Protein AF-A0A1C5G1V6-F1 (afdb_monomer_lite)

pLDDT: mean 78.59, std 17.92, range [28.72, 98.56]

Sequence (371 aa):
RALVRGGEVLVPRLARAGSGQRVSRPDPDGTVLVFGADQEQAAELAGHLVAAYGIRHVRLLARTAVPDLVARLTELGASVTQTVRAPGDRASLAEAFQTAGPPVTAVLQVAGPETLPTTLTGEVELGPLQDAPALDELTRETPPALFVLSAPIDNGPAHAVFQAVANRRHAAGLPALALGWGPREELTSRERLALFDAATTVDDASVLAIRHELAASAVDTGAAGRLARLPAAERGRALLDLVLSEVGVITGGRPVHGRQSFRDIGMTSTSAVELRGRLAAATGLALPATLAFDYPNPDALAAYLGGRLFGDTSAAGPDMEPADPAAPSGEPIAIVGMACRLPGGVTSPEELWELLSSGGDGISGFPTDRG

Foldseek 3Di:
DWDADPNDTHDDDDDPFDQAQLPLAFDQAAEEEQAQCVDPVSLLVLLCCCQVVVRAHYEYEHQDDDVVSCVSSVVSRHDYHYDHDFALPLVVVLVCCVPSPGHHQEYHQEDEDDPDPPDPQDFDQLRSLLVLVSVLVNQPVPAHSYYEQEYEVNNVVSLVSQLVSLVVCVVVVGHAEYEYEYDPVVDDSVLVSVVVVSRRRGPDSYDYPYPDPPCPVPPDDFLLNVLVPDDPVCSLVSLLVQLQVLLCVLLVNPRFDQPDFCVVSVDDLVSLQVSQVSCCRRNVDDDDSCQCVVQGGSSSSSVVSCCVSPVPPDDDDDD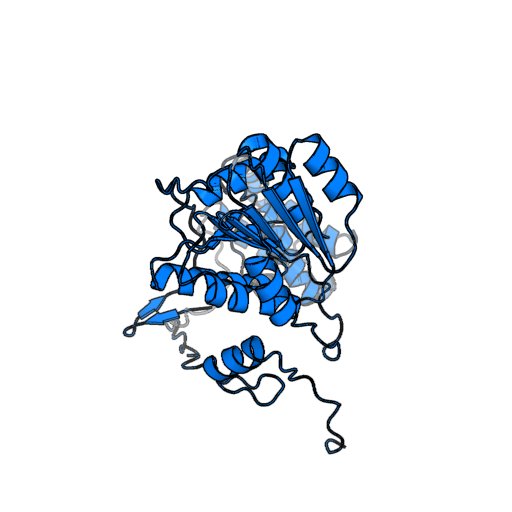DPDPDPPDPPPVPPDPVDDQDCDAQRDGDPVSVVVCSNVVHGRRDDDDPPPD

Structure (mmCIF, N/CA/C/O backbone):
data_AF-A0A1C5G1V6-F1
#
_entry.id   AF-A0A1C5G1V6-F1
#
loop_
_atom_site.group_PDB
_atom_site.id
_atom_site.type_symbol
_atom_site.label_atom_id
_atom_site.label_alt_id
_atom_site.label_comp_id
_atom_site.label_asym_id
_atom_site.label_entity_id
_atom_site.label_seq_id
_atom_site.pdbx_PDB_ins_code
_atom_site.Cartn_x
_atom_site.Cartn_y
_atom_site.Cartn_z
_atom_site.occupancy
_atom_site.B_iso_or_equiv
_atom_site.auth_seq_id
_atom_site.auth_comp_id
_atom_site.auth_asym_id
_atom_site.auth_atom_id
_atom_site.pdbx_PDB_model_num
ATOM 1 N N . ARG A 1 1 ? 11.890 -14.544 -14.370 1.00 52.88 1 ARG A N 1
ATOM 2 C CA . ARG A 1 1 ? 10.872 -15.172 -13.491 1.00 52.88 1 ARG A CA 1
ATOM 3 C C . ARG A 1 1 ? 9.856 -15.860 -14.396 1.00 52.88 1 ARG A C 1
ATOM 5 O O . ARG A 1 1 ? 9.473 -15.228 -15.367 1.00 52.88 1 ARG A O 1
ATOM 12 N N . ALA A 1 2 ? 9.496 -17.116 -14.143 1.00 53.09 2 ALA A N 1
ATOM 13 C CA . ALA A 1 2 ? 8.466 -17.865 -14.870 1.00 53.09 2 ALA A CA 1
ATOM 14 C C . ALA A 1 2 ? 7.716 -18.755 -13.862 1.00 53.09 2 ALA A C 1
ATOM 16 O O . ALA A 1 2 ? 8.302 -19.137 -12.851 1.00 53.09 2 ALA A O 1
ATOM 17 N N . LEU A 1 3 ? 6.439 -19.034 -14.109 1.00 63.94 3 LEU A N 1
ATOM 18 C CA . LEU A 1 3 ? 5.584 -19.914 -13.314 1.00 63.94 3 LEU A CA 1
ATOM 19 C C . LEU A 1 3 ? 5.351 -21.201 -14.107 1.00 63.94 3 LEU A C 1
ATOM 21 O O . LEU A 1 3 ? 4.963 -21.124 -15.267 1.00 63.94 3 LEU A O 1
ATOM 25 N N . VAL A 1 4 ? 5.553 -22.368 -13.491 1.00 68.88 4 VAL A N 1
ATOM 26 C CA . VAL A 1 4 ? 5.213 -23.658 -14.109 1.00 68.88 4 VAL A CA 1
ATOM 27 C C . VAL A 1 4 ? 3.933 -24.190 -13.481 1.00 68.88 4 VAL A C 1
ATOM 29 O O . VAL A 1 4 ? 3.877 -24.388 -12.268 1.00 68.88 4 VAL A O 1
ATOM 32 N N . ARG A 1 5 ? 2.898 -24.423 -14.292 1.00 70.00 5 ARG A N 1
ATOM 33 C CA . ARG A 1 5 ? 1.611 -24.965 -13.830 1.00 70.00 5 ARG A CA 1
ATOM 34 C C . ARG A 1 5 ? 1.082 -25.968 -14.847 1.00 70.00 5 ARG A C 1
ATOM 36 O O . ARG A 1 5 ? 0.948 -25.639 -16.015 1.00 70.00 5 ARG A O 1
ATOM 43 N N . GLY A 1 6 ? 0.798 -27.197 -14.409 1.00 73.06 6 GLY A N 1
ATOM 44 C CA . GLY A 1 6 ? 0.243 -28.238 -15.288 1.00 73.06 6 GLY A CA 1
ATOM 45 C C . GLY A 1 6 ? 1.140 -28.629 -16.473 1.00 73.06 6 GLY A C 1
ATOM 46 O O . GLY A 1 6 ? 0.625 -29.080 -17.485 1.00 73.06 6 GLY A O 1
ATOM 47 N N . GLY A 1 7 ? 2.460 -28.435 -16.367 1.00 77.56 7 GLY A N 1
ATOM 48 C CA . GLY A 1 7 ? 3.410 -28.669 -17.464 1.00 77.56 7 GLY A CA 1
ATOM 49 C C . GLY A 1 7 ? 3.598 -27.481 -18.416 1.00 77.56 7 GLY A C 1
ATOM 50 O O . GLY A 1 7 ? 4.467 -27.540 -19.280 1.00 77.56 7 GLY A O 1
ATOM 51 N N . GLU A 1 8 ? 2.851 -26.387 -18.239 1.00 62.31 8 GLU A N 1
ATOM 52 C CA . GLU A 1 8 ? 3.015 -25.157 -19.017 1.00 62.31 8 GLU A CA 1
ATOM 53 C C . GLU A 1 8 ? 3.941 -24.161 -18.313 1.00 62.31 8 GLU A C 1
ATOM 55 O O . GLU A 1 8 ? 3.884 -23.996 -17.092 1.00 62.31 8 GLU A O 1
ATOM 60 N N . VAL A 1 9 ? 4.775 -23.469 -19.096 1.00 71.94 9 VAL A N 1
ATOM 61 C CA . VAL A 1 9 ? 5.649 -22.385 -18.627 1.00 71.94 9 VAL A CA 1
ATOM 62 C C . VAL A 1 9 ? 4.994 -21.042 -18.936 1.00 71.94 9 VAL A C 1
ATOM 64 O O . VAL A 1 9 ? 4.834 -20.662 -20.093 1.00 71.94 9 VAL A O 1
ATOM 67 N N . LEU A 1 10 ? 4.663 -20.290 -17.892 1.00 61.47 10 LEU A N 1
ATOM 68 C CA . LEU A 1 10 ? 4.052 -18.968 -17.969 1.00 61.47 10 LEU A CA 1
ATOM 69 C C . LEU A 1 10 ? 5.087 -17.897 -17.614 1.00 61.47 10 LEU A C 1
ATOM 71 O O . LEU A 1 10 ? 5.753 -17.973 -16.582 1.00 61.47 10 LEU A O 1
ATOM 75 N N . VAL A 1 11 ? 5.225 -16.868 -18.448 1.00 71.69 11 VAL A N 1
ATOM 76 C CA . VAL A 1 11 ? 6.145 -15.745 -18.204 1.00 71.69 11 VAL A CA 1
ATOM 77 C C . VAL A 1 11 ? 5.328 -14.513 -17.805 1.00 71.69 11 VAL A C 1
ATOM 79 O O . VAL A 1 11 ? 4.410 -14.150 -18.541 1.00 71.69 11 VAL A O 1
ATOM 82 N N . PRO A 1 12 ? 5.643 -13.836 -16.683 1.00 69.31 12 PRO A N 1
ATOM 83 C CA . PRO A 1 12 ? 4.928 -12.642 -16.269 1.00 69.31 12 PRO A CA 1
ATOM 84 C C . PRO A 1 12 ? 5.117 -11.526 -17.302 1.00 69.31 12 PRO A C 1
ATOM 86 O O . PRO A 1 12 ? 6.221 -11.270 -17.801 1.00 69.31 12 PRO A O 1
ATOM 89 N N . ARG A 1 13 ? 4.011 -10.859 -17.620 1.00 71.88 13 ARG A N 1
ATOM 90 C CA . ARG A 1 13 ? 3.946 -9.699 -18.505 1.00 71.88 13 ARG A CA 1
ATOM 91 C C . ARG A 1 13 ? 3.146 -8.613 -17.814 1.00 71.88 13 ARG A C 1
ATOM 93 O O . ARG A 1 13 ? 2.172 -8.908 -17.129 1.00 71.88 13 ARG A O 1
ATOM 100 N N . LEU A 1 14 ? 3.560 -7.367 -18.016 1.00 77.50 14 LEU A N 1
ATOM 101 C CA . LEU A 1 14 ? 2.719 -6.234 -17.671 1.00 77.50 14 LEU A CA 1
ATOM 102 C C . LEU A 1 14 ? 1.630 -6.121 -18.730 1.00 77.50 14 LEU A C 1
ATOM 104 O O . LEU A 1 14 ? 1.914 -6.117 -19.928 1.00 77.50 14 LEU A O 1
ATOM 108 N N . ALA A 1 15 ? 0.393 -6.041 -18.269 1.00 80.75 15 ALA A N 1
ATOM 109 C CA . ALA A 1 15 ? -0.757 -5.725 -19.088 1.00 80.75 15 ALA A CA 1
ATOM 110 C C . ALA A 1 15 ? -1.396 -4.456 -18.534 1.00 80.75 15 ALA A C 1
ATOM 112 O O . ALA A 1 15 ? -1.296 -4.160 -17.341 1.00 80.75 15 ALA A O 1
ATOM 113 N N . ARG A 1 16 ? -2.048 -3.690 -19.406 1.00 81.94 16 ARG A N 1
ATOM 114 C CA . ARG A 1 16 ? -2.850 -2.560 -18.952 1.00 81.94 16 ARG A CA 1
ATOM 115 C C . ARG A 1 16 ? -4.015 -3.110 -18.131 1.00 81.94 16 ARG A C 1
ATOM 117 O O . ARG A 1 16 ? -4.777 -3.921 -18.651 1.00 81.94 16 ARG A O 1
ATOM 124 N N . ALA A 1 17 ? -4.140 -2.655 -16.888 1.00 80.88 17 ALA A N 1
ATOM 125 C CA . ALA A 1 17 ? -5.268 -3.007 -16.038 1.00 80.88 17 ALA A CA 1
ATOM 126 C C . ALA A 1 17 ? -6.581 -2.579 -16.713 1.00 80.88 17 ALA A C 1
ATOM 128 O O . ALA A 1 17 ? -6.709 -1.444 -17.190 1.00 80.88 17 ALA A O 1
ATOM 129 N N . GLY A 1 18 ? -7.533 -3.507 -16.799 1.00 66.50 18 GLY A N 1
ATOM 130 C CA . GLY A 1 18 ? -8.890 -3.210 -17.243 1.00 66.50 18 GLY A CA 1
ATOM 131 C C . GLY A 1 18 ? -9.661 -2.495 -16.135 1.00 66.50 18 GLY A C 1
ATOM 132 O O . GLY A 1 18 ? -9.404 -2.711 -14.955 1.00 66.50 18 GLY A O 1
ATOM 133 N N . SER A 1 19 ? -10.619 -1.640 -16.492 1.00 59.59 19 SER A N 1
ATOM 134 C CA . SER A 1 19 ? -11.532 -1.061 -15.504 1.00 59.59 19 SER A CA 1
ATOM 135 C C . SER A 1 19 ? -12.465 -2.154 -14.973 1.00 59.59 19 SER A C 1
ATOM 137 O O . SER A 1 19 ? -13.384 -2.575 -15.680 1.00 59.59 19 SER A O 1
ATOM 139 N N . GLY A 1 20 ? -12.216 -2.626 -13.751 1.00 55.44 20 GLY A N 1
ATOM 140 C CA . GLY A 1 20 ? -13.136 -3.484 -13.009 1.00 55.44 20 GLY A CA 1
ATOM 141 C C . GLY A 1 20 ? -14.254 -2.653 -12.379 1.00 55.44 20 GLY A C 1
ATOM 142 O O . GLY A 1 20 ? -14.070 -1.491 -12.033 1.00 55.44 20 GLY A O 1
ATOM 143 N N . GLN A 1 21 ? -15.450 -3.219 -12.242 1.00 53.75 21 GLN A N 1
ATOM 144 C CA . GLN A 1 21 ? -16.564 -2.584 -11.525 1.00 53.75 21 GLN A CA 1
ATOM 145 C C . GLN A 1 21 ? -16.528 -2.916 -10.024 1.00 53.75 21 GLN A C 1
ATOM 147 O O . GLN A 1 21 ? -17.572 -3.180 -9.428 1.00 53.75 21 GLN A O 1
ATOM 152 N N . ARG A 1 22 ? -15.355 -2.931 -9.377 1.00 56.03 22 ARG A N 1
ATOM 153 C CA . ARG A 1 22 ? -15.302 -3.135 -7.924 1.00 56.03 22 ARG A CA 1
ATOM 154 C C . ARG A 1 22 ? -15.324 -1.780 -7.227 1.00 56.03 22 ARG A C 1
ATOM 156 O O . ARG A 1 22 ? -14.299 -1.169 -6.987 1.00 56.03 22 ARG A O 1
ATOM 163 N N . VAL A 1 23 ? -16.518 -1.283 -6.911 1.00 56.72 23 VAL A N 1
ATOM 164 C CA . VAL A 1 23 ? -16.686 -0.037 -6.140 1.00 56.72 23 VAL A CA 1
ATOM 165 C C . VAL A 1 23 ? -17.006 -0.395 -4.691 1.00 56.72 23 VAL A C 1
ATOM 167 O O . VAL A 1 23 ? -18.091 -0.112 -4.192 1.00 56.72 23 VAL A O 1
ATOM 170 N N . SER A 1 24 ? -16.084 -1.081 -4.014 1.00 69.25 24 SER A N 1
ATOM 171 C CA . SER A 1 24 ? -16.202 -1.270 -2.566 1.00 69.25 24 SER A CA 1
ATOM 172 C C . SER A 1 24 ? -15.584 -0.053 -1.890 1.00 69.25 24 SER A C 1
ATOM 174 O O . SER A 1 24 ? -14.363 0.075 -1.812 1.00 69.25 24 SER A O 1
ATOM 176 N N . ARG A 1 25 ? -16.428 0.899 -1.484 1.00 85.62 25 ARG A N 1
ATOM 177 C CA . ARG A 1 25 ? -15.987 2.094 -0.759 1.00 85.62 25 ARG A CA 1
ATOM 178 C C . ARG A 1 25 ? -16.036 1.841 0.747 1.00 85.62 25 ARG A C 1
ATOM 180 O O . ARG A 1 25 ? -16.991 1.219 1.210 1.00 85.62 25 ARG A O 1
ATOM 187 N N . PRO A 1 26 ? -15.045 2.328 1.509 1.00 92.56 26 PRO A N 1
ATOM 188 C CA . PRO A 1 26 ? -15.135 2.316 2.960 1.00 92.56 26 PRO A CA 1
ATOM 189 C C . PRO A 1 26 ? -16.311 3.172 3.428 1.00 92.56 26 PRO A C 1
ATOM 191 O O . PRO A 1 26 ? -16.584 4.226 2.851 1.00 92.56 26 PRO A O 1
ATOM 194 N N . ASP A 1 27 ? -16.996 2.705 4.469 1.00 94.31 27 ASP A N 1
ATOM 195 C CA . ASP A 1 27 ? -18.008 3.495 5.165 1.00 94.31 27 ASP A CA 1
ATOM 196 C C . ASP A 1 27 ? -17.323 4.704 5.841 1.00 94.31 27 ASP A C 1
ATOM 198 O O . ASP A 1 27 ? -16.385 4.490 6.625 1.00 94.31 27 ASP A O 1
ATOM 202 N N . PRO A 1 28 ? -17.741 5.948 5.522 1.00 94.75 28 PRO A N 1
ATOM 203 C CA . PRO A 1 28 ? -17.170 7.177 6.073 1.00 94.75 28 PRO A CA 1
ATOM 204 C C . PRO A 1 28 ? -17.219 7.289 7.599 1.00 94.75 28 PRO A C 1
ATOM 206 O O . PRO A 1 28 ? -16.344 7.941 8.178 1.00 94.75 28 PRO A O 1
ATOM 209 N N . ASP A 1 29 ? -18.206 6.655 8.237 1.00 94.81 29 ASP A N 1
ATOM 210 C CA . ASP A 1 29 ? -18.383 6.671 9.693 1.00 94.81 29 ASP A CA 1
ATOM 211 C C . ASP A 1 29 ? -17.577 5.561 10.398 1.00 94.81 29 ASP A C 1
ATOM 213 O O . ASP A 1 29 ? -17.495 5.519 11.627 1.00 94.81 29 ASP A O 1
ATOM 217 N N . GLY A 1 30 ? -16.939 4.672 9.630 1.00 95.25 30 GLY A N 1
ATOM 218 C CA . GLY A 1 30 ? -15.987 3.693 10.143 1.00 95.25 30 GLY A CA 1
ATOM 219 C C . GLY A 1 30 ? -14.573 4.245 10.319 1.00 95.25 30 GLY A C 1
ATOM 220 O O . GLY A 1 30 ? -14.263 5.393 9.991 1.00 95.25 30 GLY A O 1
ATOM 221 N N . THR A 1 31 ? -13.689 3.388 10.827 1.00 97.50 31 THR A N 1
ATOM 222 C CA . THR A 1 31 ? -12.288 3.725 11.087 1.00 97.50 31 THR A CA 1
ATOM 223 C C . THR A 1 31 ? -11.380 3.275 9.947 1.00 97.50 31 THR A C 1
ATOM 225 O O . THR A 1 31 ? -11.438 2.132 9.487 1.00 97.50 31 THR A O 1
ATOM 228 N N . VAL A 1 32 ? -10.472 4.162 9.538 1.00 97.50 32 VAL A N 1
ATOM 229 C CA . VAL A 1 32 ? -9.354 3.838 8.648 1.00 97.50 32 VAL A CA 1
ATOM 230 C C . VAL A 1 32 ? -8.069 3.701 9.453 1.00 97.50 32 VAL A C 1
ATOM 232 O O . VAL A 1 32 ? -7.657 4.635 10.144 1.00 97.50 32 VAL A O 1
ATOM 235 N N . LEU A 1 33 ? -7.413 2.546 9.335 1.00 96.94 33 LEU A N 1
ATOM 236 C CA . LEU A 1 33 ? -6.085 2.315 9.902 1.00 96.94 33 LEU A CA 1
ATOM 237 C C . LEU A 1 33 ? -5.011 2.621 8.851 1.00 96.94 33 LEU A C 1
ATOM 239 O O . LEU A 1 33 ? -5.029 2.039 7.766 1.00 96.94 33 LEU A O 1
ATOM 243 N N . VAL A 1 34 ? -4.069 3.508 9.177 1.00 96.94 34 VAL A N 1
ATOM 244 C CA . VAL A 1 34 ? -2.971 3.912 8.285 1.00 96.94 34 VAL A CA 1
ATOM 245 C C . VAL A 1 34 ? -1.630 3.543 8.911 1.00 96.94 34 VAL A C 1
ATOM 247 O O . VAL A 1 34 ? -1.241 4.120 9.923 1.00 96.94 34 VAL A O 1
ATOM 250 N N . PHE A 1 35 ? -0.909 2.612 8.293 1.00 94.00 35 PHE A N 1
ATOM 251 C CA . PHE A 1 35 ? 0.416 2.152 8.707 1.00 94.00 35 PHE A CA 1
ATOM 252 C C . PHE A 1 35 ? 1.509 2.798 7.864 1.00 94.00 35 PHE A C 1
ATOM 254 O O . PHE A 1 35 ? 1.348 2.977 6.655 1.00 94.00 35 PHE A O 1
ATOM 261 N N . GLY A 1 36 ? 2.629 3.120 8.511 1.00 91.38 36 GLY A N 1
ATOM 262 C CA . GLY A 1 36 ? 3.689 3.909 7.893 1.00 91.38 36 GLY A CA 1
ATOM 263 C C . GLY A 1 36 ? 3.281 5.373 7.756 1.00 91.38 36 GLY A C 1
ATOM 264 O O . GLY A 1 36 ? 3.610 6.011 6.763 1.00 91.38 36 GLY A O 1
ATOM 265 N N . ALA A 1 37 ? 2.522 5.917 8.717 1.00 93.88 37 ALA A N 1
ATOM 266 C CA . ALA A 1 37 ? 2.037 7.299 8.653 1.00 93.88 37 ALA A CA 1
ATOM 267 C C . ALA A 1 37 ? 3.164 8.357 8.708 1.00 93.88 37 ALA A C 1
ATOM 269 O O . ALA A 1 37 ? 2.921 9.518 8.392 1.00 93.88 37 ALA A O 1
ATOM 270 N N . ASP A 1 38 ? 4.392 7.955 9.056 1.00 91.12 38 ASP A N 1
ATOM 271 C CA . ASP A 1 38 ? 5.634 8.730 8.916 1.00 91.12 38 ASP A CA 1
ATOM 272 C C . ASP A 1 38 ? 6.112 8.867 7.458 1.00 91.12 38 ASP A C 1
ATOM 274 O O . ASP A 1 38 ? 7.020 9.646 7.179 1.00 91.12 38 ASP A O 1
ATOM 278 N N . GLN A 1 39 ? 5.504 8.142 6.514 1.00 89.75 39 GLN A N 1
ATOM 279 C CA . GLN A 1 39 ? 5.822 8.217 5.091 1.00 89.75 39 GLN A CA 1
ATOM 280 C C . GLN A 1 39 ? 5.006 9.306 4.386 1.00 89.75 39 GLN A C 1
ATOM 282 O O . GLN A 1 39 ? 3.786 9.401 4.535 1.00 89.75 39 GLN A O 1
ATOM 287 N N . GLU A 1 40 ? 5.655 10.073 3.509 1.00 89.12 40 GLU A N 1
ATOM 288 C CA . GLU A 1 40 ? 5.010 11.163 2.761 1.00 89.12 40 GLU A CA 1
ATOM 289 C C . GLU A 1 40 ? 3.840 10.664 1.891 1.00 89.12 40 GLU A C 1
ATOM 291 O O . GLU A 1 40 ? 2.811 11.325 1.764 1.00 89.12 40 GLU A O 1
ATOM 296 N N . GLN A 1 41 ? 3.967 9.466 1.308 1.00 89.50 41 GLN A N 1
ATOM 297 C CA . GLN A 1 41 ? 2.878 8.845 0.549 1.00 89.50 41 GLN A CA 1
ATOM 298 C C . GLN A 1 41 ? 1.688 8.461 1.443 1.00 89.50 41 GLN A C 1
ATOM 300 O O . GLN A 1 41 ? 0.545 8.648 1.033 1.00 89.50 41 GLN A O 1
ATOM 305 N N . ALA A 1 42 ? 1.926 7.974 2.664 1.00 93.88 42 ALA A N 1
ATOM 306 C CA . ALA A 1 42 ? 0.846 7.670 3.601 1.00 93.88 42 ALA A CA 1
ATOM 307 C C . ALA A 1 42 ? 0.089 8.937 4.009 1.00 93.88 42 ALA A C 1
ATOM 309 O O . ALA A 1 42 ? -1.138 8.946 4.000 1.00 93.88 42 ALA A O 1
ATOM 310 N N . ALA A 1 43 ? 0.812 10.025 4.290 1.00 94.25 43 ALA A N 1
ATOM 311 C CA . ALA A 1 43 ? 0.235 11.327 4.620 1.00 94.25 43 ALA A CA 1
ATOM 312 C C . ALA A 1 43 ? -0.647 11.896 3.491 1.00 94.25 43 ALA A C 1
ATOM 314 O O . ALA A 1 43 ? -1.688 12.514 3.736 1.00 94.25 43 ALA A O 1
ATOM 315 N N . GLU A 1 44 ? -0.229 11.703 2.241 1.00 94.50 44 GLU A N 1
ATOM 316 C CA . GLU A 1 44 ? -0.959 12.127 1.046 1.00 94.50 44 GLU A CA 1
ATOM 317 C C . GLU A 1 44 ? -2.242 11.311 0.839 1.00 94.50 44 GLU A C 1
ATOM 319 O O . GLU A 1 44 ? -3.322 11.890 0.703 1.00 94.50 44 GLU A O 1
ATOM 324 N N . LEU A 1 45 ? -2.142 9.981 0.896 1.00 95.69 45 LEU A N 1
ATOM 325 C CA . LEU A 1 45 ? -3.283 9.078 0.741 1.00 95.69 45 LEU A CA 1
ATOM 326 C C . LEU A 1 45 ? -4.284 9.207 1.899 1.00 95.69 45 LEU A C 1
ATOM 328 O O . LEU A 1 45 ? -5.485 9.270 1.655 1.00 95.69 45 LEU A O 1
ATOM 332 N N . ALA A 1 46 ? -3.819 9.322 3.147 1.00 97.44 46 ALA A N 1
ATOM 333 C CA . ALA A 1 46 ? -4.689 9.546 4.303 1.00 97.44 46 ALA A CA 1
ATOM 334 C C . ALA A 1 46 ? -5.466 10.866 4.182 1.00 97.44 46 ALA A C 1
ATOM 336 O O . ALA A 1 46 ? -6.670 10.902 4.429 1.00 97.44 46 ALA A O 1
ATOM 337 N N . GLY A 1 47 ? -4.800 11.940 3.737 1.00 97.44 47 GLY A N 1
ATOM 338 C CA . GLY A 1 47 ? -5.457 13.221 3.467 1.00 97.44 47 GLY A CA 1
ATOM 339 C C . GLY A 1 47 ? -6.533 13.115 2.390 1.00 97.44 47 GLY A C 1
ATOM 340 O O . GLY A 1 47 ? -7.610 13.686 2.543 1.00 97.44 47 GLY A O 1
ATOM 341 N N . HIS A 1 48 ? -6.272 12.346 1.331 1.00 96.50 48 HIS A N 1
ATOM 342 C CA . HIS A 1 48 ? -7.248 12.089 0.271 1.00 96.50 48 HIS A CA 1
ATOM 343 C C . HIS A 1 48 ? -8.444 11.266 0.755 1.00 96.50 48 HIS A C 1
ATOM 345 O O . HIS A 1 48 ? -9.579 11.594 0.426 1.00 96.50 48 HIS A O 1
ATOM 351 N N . LEU A 1 49 ? -8.229 10.251 1.597 1.00 96.00 49 LEU A N 1
ATOM 352 C CA . LEU A 1 49 ? -9.323 9.483 2.199 1.00 96.00 49 LEU A CA 1
ATOM 353 C C . LEU A 1 49 ? -10.234 10.380 3.057 1.00 96.00 49 LEU A C 1
ATOM 355 O O . LEU A 1 49 ? -11.455 10.317 2.936 1.00 96.00 49 LEU A O 1
ATOM 359 N N . VAL A 1 50 ? -9.679 11.288 3.859 1.00 97.81 50 VAL A N 1
ATOM 360 C CA . VAL A 1 50 ? -10.509 12.239 4.621 1.00 97.81 50 VAL A CA 1
ATOM 361 C C . VAL A 1 50 ? -11.234 13.215 3.687 1.00 97.81 50 VAL A C 1
ATOM 363 O O . VAL A 1 50 ? -12.450 13.365 3.776 1.00 97.81 50 VAL A O 1
ATOM 366 N N . ALA A 1 51 ? -10.515 13.850 2.759 1.00 96.06 51 ALA A N 1
ATOM 367 C CA . ALA A 1 51 ? -11.061 14.934 1.943 1.00 96.06 51 ALA A CA 1
ATOM 368 C C . ALA A 1 51 ? -12.025 14.467 0.835 1.00 96.06 51 ALA A C 1
ATOM 370 O O . ALA A 1 51 ? -13.026 15.132 0.579 1.00 96.06 51 ALA A O 1
ATOM 371 N N . ALA A 1 52 ? -11.725 13.355 0.159 1.00 93.56 52 ALA A N 1
ATOM 372 C CA . ALA A 1 52 ? -12.481 12.871 -0.998 1.00 93.56 52 ALA A CA 1
ATOM 373 C C . ALA A 1 52 ? -13.434 11.713 -0.664 1.00 93.56 52 ALA A C 1
ATOM 375 O O . ALA A 1 52 ? -14.487 11.601 -1.293 1.00 93.56 52 ALA A O 1
ATOM 376 N N . TYR A 1 53 ? -13.095 10.870 0.319 1.00 93.56 53 TYR A N 1
ATOM 377 C CA . TYR A 1 53 ? -13.943 9.746 0.745 1.00 93.56 53 TYR A CA 1
ATOM 378 C C . TYR A 1 53 ? -14.792 10.094 1.977 1.00 93.56 53 TYR A C 1
ATOM 380 O O . TYR A 1 53 ? -15.707 9.346 2.307 1.00 93.56 53 TYR A O 1
ATOM 388 N N . GLY A 1 54 ? -14.538 11.237 2.626 1.00 95.56 54 GLY A N 1
ATOM 389 C CA . GLY A 1 54 ? -15.325 11.723 3.761 1.00 95.56 54 GLY A CA 1
ATOM 390 C C . GLY A 1 54 ? -15.047 10.995 5.076 1.00 95.56 54 GLY A C 1
ATOM 391 O O . GLY A 1 54 ? -15.843 11.121 6.003 1.00 95.56 54 GLY A O 1
ATOM 392 N N . ILE A 1 55 ? -13.943 10.245 5.163 1.00 97.12 55 ILE A N 1
ATOM 393 C CA . ILE A 1 55 ? -13.583 9.459 6.347 1.00 97.12 55 ILE A CA 1
ATOM 394 C C . ILE A 1 55 ? -13.528 10.343 7.596 1.00 97.12 55 ILE A C 1
ATOM 396 O O . ILE A 1 55 ? -12.825 11.356 7.628 1.00 97.12 55 ILE A O 1
ATOM 400 N N . ARG A 1 56 ? -14.242 9.928 8.647 1.00 96.44 56 ARG A N 1
ATOM 401 C CA . ARG A 1 56 ? -14.358 10.674 9.908 1.00 96.44 56 ARG A CA 1
ATOM 402 C C . ARG A 1 56 ? -13.435 10.169 11.006 1.00 96.44 56 ARG A C 1
ATOM 404 O O . ARG A 1 56 ? -13.083 10.962 11.874 1.00 96.44 56 ARG A O 1
ATOM 411 N N . HIS A 1 57 ? -13.021 8.905 10.969 1.00 97.94 57 HIS A N 1
ATOM 412 C CA . HIS A 1 57 ? -12.171 8.305 11.997 1.00 97.94 57 HIS A CA 1
ATOM 413 C C . HIS A 1 57 ? -10.891 7.747 11.378 1.00 97.94 57 HIS A C 1
ATOM 415 O O . HIS A 1 57 ? -10.924 6.843 10.543 1.00 97.94 57 HIS A O 1
ATOM 421 N N . VAL A 1 58 ? -9.745 8.288 11.790 1.00 97.81 58 VAL A N 1
ATOM 422 C CA . VAL A 1 58 ? -8.432 7.866 11.291 1.00 97.81 58 VAL A CA 1
ATOM 423 C C . VAL A 1 58 ? -7.546 7.476 12.461 1.00 97.81 58 VAL A C 1
ATOM 425 O O . VAL A 1 58 ? -7.386 8.232 13.421 1.00 97.81 58 VAL A O 1
ATOM 428 N N . ARG A 1 59 ? -6.913 6.309 12.363 1.00 97.31 59 ARG A N 1
ATOM 429 C CA . ARG A 1 59 ? -5.859 5.899 13.285 1.00 97.31 59 ARG A CA 1
ATOM 430 C C . ARG A 1 59 ? -4.542 5.748 12.550 1.00 97.31 59 ARG A C 1
ATOM 432 O O . ARG A 1 59 ? -4.412 4.927 11.646 1.00 97.31 59 ARG A O 1
ATOM 439 N N . LEU A 1 60 ? -3.570 6.549 12.957 1.00 97.06 60 LEU A N 1
ATOM 440 C CA . LEU A 1 60 ? -2.235 6.593 12.382 1.00 97.06 60 LEU A CA 1
ATOM 441 C C . LEU A 1 60 ? -1.290 5.723 13.208 1.00 97.06 60 LEU A C 1
ATOM 443 O O . LEU A 1 60 ? -1.153 5.920 14.416 1.00 97.06 60 LEU A O 1
ATOM 447 N N . LEU A 1 61 ? -0.605 4.796 12.549 1.00 94.50 61 LEU A N 1
ATOM 448 C CA . LEU A 1 61 ? 0.452 3.979 13.124 1.00 94.50 61 LEU A CA 1
ATOM 449 C C . LEU A 1 61 ? 1.764 4.304 12.414 1.00 94.50 61 LEU A C 1
ATOM 451 O O . LEU A 1 61 ? 1.883 4.182 11.192 1.00 94.50 61 LEU A O 1
ATOM 455 N N . ALA A 1 62 ? 2.750 4.739 13.188 1.00 92.44 62 ALA A N 1
ATOM 456 C CA . ALA A 1 62 ? 4.043 5.179 12.680 1.00 92.44 62 ALA A CA 1
ATOM 457 C C . ALA A 1 62 ? 5.161 4.854 13.669 1.00 92.44 62 ALA A C 1
ATOM 459 O O . ALA A 1 62 ? 4.916 4.663 14.860 1.00 92.44 62 ALA A O 1
ATOM 460 N N . ARG A 1 63 ? 6.399 4.846 13.170 1.00 89.62 63 ARG A N 1
ATOM 461 C CA . ARG A 1 63 ? 7.605 4.670 13.999 1.00 89.62 63 ARG A CA 1
ATOM 462 C C . ARG A 1 63 ? 7.918 5.894 14.847 1.00 89.62 63 ARG A C 1
ATOM 464 O O . ARG A 1 63 ? 8.499 5.784 15.920 1.00 89.62 63 ARG A O 1
ATOM 471 N N . THR A 1 64 ? 7.532 7.063 14.355 1.00 91.44 64 THR A N 1
ATOM 472 C CA . THR A 1 64 ? 7.756 8.359 14.990 1.00 91.44 64 THR A CA 1
ATOM 473 C C . THR A 1 64 ? 6.442 9.127 15.100 1.00 91.44 64 THR A C 1
ATOM 475 O O . THR A 1 64 ? 5.466 8.852 14.396 1.00 91.44 64 THR A O 1
ATOM 478 N N . ALA A 1 65 ? 6.394 10.088 16.024 1.00 95.50 65 ALA A N 1
ATOM 479 C CA . ALA A 1 65 ? 5.251 10.984 16.157 1.00 95.50 65 ALA A CA 1
ATOM 480 C C . ALA A 1 65 ? 5.051 11.799 14.862 1.00 95.50 65 ALA A C 1
ATOM 482 O O . ALA A 1 65 ? 6.025 12.265 14.277 1.00 95.50 65 ALA A O 1
ATOM 483 N N . VAL A 1 66 ? 3.798 11.996 14.434 1.00 97.06 66 VAL A N 1
ATOM 484 C CA . VAL A 1 66 ? 3.444 12.754 13.216 1.00 97.06 66 VAL A CA 1
ATOM 485 C C . VAL A 1 66 ? 2.428 13.862 13.532 1.00 97.06 66 VAL A C 1
ATOM 487 O O . VAL A 1 66 ? 1.330 13.882 12.969 1.00 97.06 66 VAL A O 1
ATOM 490 N N . PRO A 1 67 ? 2.757 14.791 14.451 1.00 97.50 67 PRO A N 1
ATOM 491 C CA . PRO A 1 67 ? 1.812 15.799 14.937 1.00 97.50 67 PRO A CA 1
ATOM 492 C C . PRO A 1 67 ? 1.262 16.693 13.818 1.00 97.50 67 PRO A C 1
ATOM 494 O O . PRO A 1 67 ? 0.077 17.015 13.831 1.00 97.50 67 PRO A O 1
ATOM 497 N N . ASP A 1 68 ? 2.076 17.019 12.812 1.00 97.56 68 ASP A N 1
ATOM 498 C CA . ASP A 1 68 ? 1.652 17.849 11.678 1.00 97.56 68 ASP A CA 1
ATOM 499 C C . ASP A 1 68 ? 0.595 17.145 10.818 1.00 97.56 68 ASP A C 1
ATOM 501 O O . ASP A 1 68 ? -0.373 17.765 10.374 1.00 97.56 68 ASP A O 1
ATOM 505 N N . LEU A 1 69 ? 0.733 15.828 10.617 1.00 97.94 69 LEU A N 1
ATOM 506 C CA . LEU A 1 69 ? -0.274 15.039 9.909 1.00 97.94 69 LEU A CA 1
ATOM 507 C C . LEU A 1 69 ? -1.562 14.934 10.732 1.00 97.94 69 LEU A C 1
ATOM 509 O O . LEU A 1 69 ? -2.648 15.077 10.174 1.00 97.94 69 LEU A O 1
ATOM 513 N N . VAL A 1 70 ? -1.452 14.732 12.049 1.00 98.56 70 VAL A N 1
ATOM 514 C CA . VAL A 1 70 ? -2.608 14.720 12.959 1.00 98.56 70 VAL A CA 1
ATOM 515 C C . VAL A 1 70 ? -3.370 16.043 12.872 1.00 98.56 70 VAL A C 1
ATOM 517 O O . VAL A 1 70 ? -4.583 16.027 12.657 1.00 98.56 70 VAL A O 1
ATOM 520 N N . ALA A 1 71 ? -2.671 17.177 12.972 1.00 98.25 71 ALA A N 1
ATOM 521 C CA . ALA A 1 71 ? -3.272 18.504 12.872 1.00 98.25 71 ALA A CA 1
ATOM 522 C C . ALA A 1 71 ? -3.962 18.704 11.516 1.00 98.25 71 ALA A C 1
ATOM 524 O O . ALA A 1 71 ? -5.151 19.012 11.472 1.00 98.25 71 ALA A O 1
ATOM 525 N N . ARG A 1 72 ? -3.263 18.410 10.413 1.00 98.06 72 ARG A N 1
ATOM 526 C CA . ARG A 1 72 ? -3.795 18.545 9.050 1.00 98.06 72 ARG A CA 1
ATOM 527 C C . ARG A 1 72 ? -5.056 17.709 8.815 1.00 98.06 72 ARG A C 1
ATOM 529 O O . ARG A 1 72 ? -6.015 18.195 8.226 1.00 98.06 72 ARG A O 1
ATOM 536 N N . LEU A 1 73 ? -5.076 16.448 9.246 1.00 98.44 73 LEU A N 1
ATOM 537 C CA . LEU A 1 73 ? -6.257 15.586 9.096 1.00 98.44 73 LEU A CA 1
ATOM 538 C C . LEU A 1 73 ? -7.415 16.036 10.004 1.00 98.44 73 LEU A C 1
ATOM 540 O O . LEU A 1 73 ? -8.577 15.928 9.611 1.00 98.44 73 LEU A O 1
ATOM 544 N N . THR A 1 74 ? -7.104 16.589 11.178 1.00 98.25 74 THR A N 1
ATOM 545 C CA . THR A 1 74 ? -8.104 17.171 12.086 1.00 98.25 74 THR A CA 1
ATOM 546 C C . THR A 1 74 ? -8.736 18.431 11.493 1.00 98.25 74 THR A C 1
ATOM 548 O O . THR A 1 74 ? -9.952 18.593 11.554 1.00 98.25 74 THR A O 1
ATOM 551 N N . GLU A 1 75 ? -7.946 19.292 10.847 1.00 98.00 75 GLU A N 1
ATOM 552 C CA . GLU A 1 75 ? -8.436 20.470 10.113 1.00 98.00 75 GLU A CA 1
ATOM 553 C C . GLU A 1 75 ? -9.346 20.092 8.936 1.00 98.00 75 GLU A C 1
ATOM 555 O O . GLU A 1 75 ? -10.326 20.783 8.660 1.00 98.00 75 GLU A O 1
ATOM 560 N N . LEU A 1 76 ? -9.075 18.957 8.282 1.00 97.44 76 LEU A N 1
ATOM 561 C CA . LEU A 1 76 ? -9.956 18.368 7.266 1.00 97.44 76 LEU A CA 1
ATOM 562 C C . LEU A 1 76 ? -11.230 17.735 7.862 1.00 97.44 76 LEU A C 1
ATOM 564 O O . LEU A 1 76 ? -12.116 17.307 7.122 1.00 97.44 76 LEU A O 1
ATOM 568 N N . GLY A 1 77 ? -11.352 17.703 9.191 1.00 96.19 77 GLY A N 1
ATOM 569 C CA . GLY A 1 77 ? -12.548 17.304 9.921 1.00 96.19 77 GLY A CA 1
ATOM 570 C C . GLY A 1 77 ? -12.539 15.874 10.458 1.00 96.19 77 GLY A C 1
ATOM 571 O O . GLY A 1 77 ? -13.563 15.458 10.994 1.00 96.19 77 GLY A O 1
ATOM 572 N N . ALA A 1 78 ? -11.444 15.121 10.344 1.00 97.81 78 ALA A N 1
ATOM 573 C CA . ALA A 1 78 ? -11.361 13.782 10.923 1.00 97.81 78 ALA A CA 1
ATOM 574 C C . ALA A 1 78 ? -11.051 13.823 12.431 1.00 97.81 78 ALA A C 1
ATOM 576 O O . ALA A 1 78 ? -10.311 14.672 12.918 1.00 97.81 78 ALA A O 1
ATOM 577 N N . SER A 1 79 ? -11.574 12.855 13.176 1.00 97.44 79 SER A N 1
ATOM 578 C CA . SER A 1 79 ? -11.071 12.486 14.495 1.00 97.44 79 SER A CA 1
ATOM 579 C C . SER A 1 79 ? -9.856 11.581 14.308 1.00 97.44 79 SER A C 1
ATOM 581 O O . SER A 1 79 ? -9.968 10.496 13.729 1.00 97.44 79 SER A O 1
ATOM 583 N N . VAL A 1 80 ? -8.690 12.044 14.759 1.00 97.69 80 VAL A N 1
ATOM 584 C CA . VAL A 1 80 ? -7.412 11.377 14.500 1.00 97.69 80 VAL A CA 1
ATOM 585 C C . VAL A 1 80 ? -6.793 10.902 15.804 1.00 97.69 80 VAL A C 1
ATOM 587 O O . VAL A 1 80 ? -6.603 11.682 16.735 1.00 97.69 80 VAL A O 1
ATOM 590 N N . THR A 1 81 ? -6.430 9.625 15.855 1.00 95.69 81 THR A N 1
ATOM 591 C CA . THR A 1 81 ? -5.610 9.062 16.933 1.00 95.69 81 THR A CA 1
ATOM 592 C C . THR A 1 81 ? -4.278 8.598 16.367 1.00 95.69 81 THR A C 1
ATOM 594 O O . THR A 1 81 ? -4.215 8.081 15.252 1.00 95.69 81 THR A O 1
ATOM 597 N N . GLN A 1 82 ? -3.199 8.792 17.121 1.00 95.19 82 GLN A N 1
ATOM 598 C CA . GLN A 1 82 ? -1.879 8.301 16.747 1.00 95.19 82 GLN A CA 1
ATOM 599 C C . GLN A 1 82 ? -1.400 7.243 17.741 1.00 95.19 82 GLN A C 1
ATOM 601 O O . GLN A 1 82 ? -1.541 7.397 18.952 1.00 95.19 82 GLN A O 1
ATOM 606 N N . THR A 1 83 ? -0.769 6.196 17.219 1.00 94.75 83 THR A N 1
ATOM 607 C CA . THR A 1 83 ? 0.010 5.225 17.985 1.00 94.75 83 THR A CA 1
ATOM 608 C C . THR A 1 83 ? 1.432 5.186 17.425 1.00 94.75 83 THR A C 1
ATOM 610 O O . THR A 1 83 ? 1.638 4.891 16.248 1.00 94.75 83 THR A O 1
ATOM 613 N N . VAL A 1 84 ? 2.414 5.514 18.265 1.00 94.44 84 VAL A N 1
ATOM 614 C CA . VAL A 1 84 ? 3.836 5.353 17.934 1.00 94.44 84 VAL A CA 1
ATOM 615 C C . VAL A 1 84 ? 4.244 3.934 18.316 1.00 94.44 84 VAL A C 1
ATOM 617 O O . VAL A 1 84 ? 4.076 3.553 19.471 1.00 94.44 84 VAL A O 1
ATOM 620 N N . ARG A 1 85 ? 4.741 3.146 17.358 1.00 91.19 85 ARG A N 1
ATOM 621 C CA . ARG A 1 85 ? 5.136 1.746 17.579 1.00 91.19 85 ARG A CA 1
ATOM 622 C C . ARG A 1 85 ? 6.267 1.305 16.660 1.00 91.19 85 ARG A C 1
ATOM 624 O O . ARG A 1 85 ? 6.427 1.837 15.561 1.00 91.19 85 ARG A O 1
ATOM 631 N N . ALA A 1 86 ? 6.994 0.278 17.087 1.00 85.44 86 ALA A N 1
ATOM 632 C CA . ALA A 1 86 ? 7.905 -0.442 16.208 1.00 85.44 86 ALA A CA 1
ATOM 633 C C . ALA A 1 86 ? 7.110 -1.276 15.179 1.00 85.44 86 ALA A C 1
ATOM 635 O O . ALA A 1 86 ? 6.054 -1.819 15.524 1.00 85.44 86 ALA A O 1
ATOM 636 N N . PRO A 1 87 ? 7.581 -1.397 13.928 1.00 80.44 87 PRO A N 1
ATOM 637 C CA . PRO A 1 87 ? 6.978 -2.292 12.947 1.00 80.44 87 PRO A CA 1
ATOM 638 C C . PRO A 1 87 ? 7.108 -3.764 13.375 1.00 80.44 87 PRO A C 1
ATOM 640 O O . PRO A 1 87 ? 8.058 -4.121 14.066 1.00 80.44 87 PRO A O 1
ATOM 643 N N . GLY A 1 88 ? 6.163 -4.622 12.988 1.00 81.44 88 GLY A N 1
ATOM 644 C CA . GLY A 1 88 ? 6.167 -6.050 13.343 1.00 81.44 88 GLY A CA 1
ATOM 645 C C . GLY A 1 88 ? 5.701 -6.380 14.770 1.00 81.44 88 GLY A C 1
ATOM 646 O O . GLY A 1 88 ? 5.431 -7.539 15.079 1.00 81.44 88 GLY A O 1
ATOM 647 N N . ASP A 1 89 ? 5.498 -5.382 15.638 1.00 86.62 89 ASP A N 1
ATOM 648 C CA . ASP A 1 89 ? 4.871 -5.578 16.950 1.00 86.62 89 ASP A CA 1
ATOM 649 C C . ASP A 1 89 ? 3.384 -5.956 16.809 1.00 86.62 89 ASP A C 1
ATOM 651 O O . ASP A 1 89 ? 2.511 -5.090 16.656 1.00 86.62 89 ASP A O 1
ATOM 655 N N . ARG A 1 90 ? 3.102 -7.261 16.859 1.00 85.06 90 ARG A N 1
ATOM 656 C CA . ARG A 1 90 ? 1.747 -7.821 16.783 1.00 85.06 90 ARG A CA 1
ATOM 657 C C . ARG A 1 90 ? 0.846 -7.431 17.949 1.00 85.06 90 ARG A C 1
ATOM 659 O O . ARG A 1 90 ? -0.363 -7.336 17.747 1.00 85.06 90 ARG A O 1
ATOM 666 N N . ALA A 1 91 ? 1.390 -7.237 19.149 1.00 87.06 91 ALA A N 1
ATOM 667 C CA . ALA A 1 91 ? 0.580 -6.903 20.317 1.00 87.06 91 ALA A CA 1
ATOM 668 C C . ALA A 1 91 ? 0.013 -5.487 20.167 1.00 87.06 91 ALA A C 1
ATOM 670 O O . ALA A 1 91 ? -1.202 -5.302 20.246 1.00 87.06 91 ALA A O 1
ATOM 671 N N . SER A 1 92 ? 0.874 -4.528 19.811 1.00 87.25 92 SER A N 1
ATOM 672 C CA . SER A 1 92 ? 0.453 -3.160 19.487 1.00 87.25 92 SER A CA 1
ATOM 673 C C . SER A 1 92 ? -0.506 -3.113 18.292 1.00 87.25 92 SER A C 1
ATOM 675 O O . SER A 1 92 ? -1.430 -2.298 18.265 1.00 87.25 92 SER A O 1
ATOM 677 N N . LEU A 1 93 ? -0.316 -3.986 17.295 1.00 87.50 93 LEU A N 1
ATOM 678 C CA . LEU A 1 93 ? -1.231 -4.096 16.157 1.00 87.50 93 LEU A CA 1
ATOM 679 C C . LEU A 1 93 ? -2.628 -4.550 16.604 1.00 87.50 93 LEU A C 1
ATOM 681 O O . LEU A 1 93 ? -3.619 -3.902 16.272 1.00 87.50 93 LEU A O 1
ATOM 685 N N . ALA A 1 94 ? -2.714 -5.632 17.379 1.00 89.00 94 ALA A N 1
ATOM 686 C CA . ALA A 1 94 ? -3.983 -6.145 17.889 1.00 89.00 94 ALA A CA 1
ATOM 687 C C . ALA A 1 94 ? -4.695 -5.120 18.789 1.00 89.00 94 ALA A C 1
ATOM 689 O O . ALA A 1 94 ? -5.907 -4.935 18.669 1.00 89.00 94 ALA A O 1
ATOM 690 N N . GLU A 1 95 ? -3.952 -4.406 19.638 1.00 89.56 95 GLU A N 1
ATOM 691 C CA . GLU A 1 95 ? -4.489 -3.319 20.460 1.00 89.56 95 GLU A CA 1
ATOM 692 C C . GLU A 1 95 ? -5.073 -2.189 19.601 1.00 89.56 95 GLU A C 1
ATOM 694 O O . GLU A 1 95 ? -6.157 -1.680 19.901 1.00 89.56 95 GLU A O 1
ATOM 699 N N . ALA A 1 96 ? -4.409 -1.816 18.502 1.00 88.38 96 ALA A N 1
ATOM 700 C CA . ALA A 1 96 ? -4.901 -0.777 17.601 1.00 88.38 96 ALA A CA 1
ATOM 701 C C . ALA A 1 96 ? -6.252 -1.135 16.963 1.00 88.38 96 ALA A C 1
ATOM 703 O O . ALA A 1 96 ? -7.087 -0.245 16.812 1.00 88.38 96 ALA A O 1
ATOM 704 N N . PHE A 1 97 ? -6.491 -2.414 16.647 1.00 89.25 97 PHE A N 1
ATOM 705 C CA . PHE A 1 97 ? -7.797 -2.900 16.183 1.00 89.25 97 PHE A CA 1
ATOM 706 C C . PHE A 1 97 ? -8.843 -2.899 17.300 1.00 89.25 97 PHE A C 1
ATOM 708 O O . PHE A 1 97 ? -9.954 -2.416 17.099 1.00 89.25 97 PHE A O 1
ATOM 715 N N . GLN A 1 98 ? -8.492 -3.392 18.491 1.00 87.62 98 GLN A N 1
ATOM 716 C CA . GLN A 1 98 ? -9.412 -3.454 19.635 1.00 87.62 98 GLN A CA 1
ATOM 717 C C . GLN A 1 98 ? -9.862 -2.065 20.101 1.00 87.62 98 GLN A C 1
ATOM 719 O O . GLN A 1 98 ? -10.989 -1.885 20.554 1.00 87.62 98 GLN A O 1
ATOM 724 N N . THR A 1 99 ? -8.982 -1.072 19.975 1.00 88.31 99 THR A N 1
ATOM 725 C CA . THR A 1 99 ? -9.225 0.305 20.415 1.00 88.31 99 THR A CA 1
ATOM 726 C C . THR A 1 99 ? -9.536 1.252 19.251 1.00 88.31 99 THR A C 1
ATOM 728 O O . THR A 1 99 ? -9.537 2.467 19.436 1.00 88.31 99 THR A O 1
ATOM 731 N N . ALA A 1 100 ? -9.803 0.729 18.046 1.00 83.94 100 ALA A N 1
ATOM 732 C CA . ALA A 1 100 ? -10.104 1.521 16.848 1.00 83.94 100 ALA A CA 1
ATOM 733 C C . ALA A 1 100 ? -11.407 2.339 16.957 1.00 83.94 100 ALA A C 1
ATOM 735 O O . ALA A 1 100 ? -11.609 3.270 16.178 1.00 83.94 100 ALA A O 1
ATOM 736 N N . GLY A 1 101 ? -12.275 2.011 17.920 1.00 87.56 101 GLY A N 1
ATOM 737 C CA . GLY A 1 101 ? -13.582 2.640 18.080 1.00 87.56 101 GLY A CA 1
ATOM 738 C C . GLY A 1 101 ? -14.594 2.049 17.092 1.00 87.56 101 GLY A C 1
ATOM 739 O O . GLY A 1 101 ? -14.888 0.858 17.212 1.00 87.56 101 GLY A O 1
ATOM 740 N N . PRO A 1 102 ? -15.150 2.839 16.151 1.00 92.38 102 PRO A N 1
ATOM 741 C CA . PRO A 1 102 ? -16.003 2.321 15.080 1.00 92.38 102 PRO A CA 1
ATOM 742 C C . PRO A 1 102 ? -15.359 1.161 14.294 1.00 92.38 102 PRO A C 1
ATOM 744 O O . PRO A 1 102 ? -14.132 1.011 14.307 1.00 92.38 102 PRO A O 1
ATOM 747 N N . PRO A 1 103 ? -16.161 0.343 13.582 1.00 94.25 103 PRO A N 1
ATOM 748 C CA . PRO A 1 103 ? -15.645 -0.761 12.777 1.00 94.25 103 PRO A CA 1
ATOM 749 C C . PRO A 1 103 ? -14.572 -0.307 11.785 1.00 94.25 103 PRO A C 1
ATOM 751 O O . PRO A 1 103 ? -14.700 0.742 11.154 1.00 94.25 103 PRO A O 1
ATOM 754 N N . VAL A 1 104 ? -13.525 -1.116 11.617 1.00 95.69 104 VAL A N 1
ATOM 755 C CA . VAL A 1 104 ? -12.464 -0.836 10.643 1.00 95.69 104 VAL A CA 1
ATOM 756 C C . VAL A 1 104 ? -12.989 -1.098 9.234 1.00 95.69 104 VAL A C 1
ATOM 758 O O . VAL A 1 104 ? -13.290 -2.235 8.875 1.00 95.69 104 VAL A O 1
ATOM 761 N N . THR A 1 105 ? -13.087 -0.046 8.424 1.00 96.00 105 THR A N 1
ATOM 762 C CA . THR A 1 105 ? -13.663 -0.103 7.069 1.00 96.00 105 THR A CA 1
ATOM 763 C C . THR A 1 105 ? -12.610 0.050 5.982 1.00 96.00 105 THR A C 1
ATOM 765 O O . THR A 1 105 ? -12.842 -0.396 4.854 1.00 96.00 105 THR A O 1
ATOM 768 N N . ALA A 1 106 ? -11.433 0.588 6.324 1.00 96.25 106 ALA A N 1
ATOM 769 C CA . ALA A 1 106 ? -10.253 0.521 5.474 1.00 96.25 106 ALA A CA 1
ATOM 770 C C . ALA A 1 106 ? -8.953 0.260 6.242 1.00 96.25 106 ALA A C 1
ATOM 772 O O . ALA A 1 106 ? -8.751 0.729 7.363 1.00 96.25 106 ALA A O 1
ATOM 773 N N . VAL A 1 107 ? -8.034 -0.429 5.571 1.00 96.69 107 VAL A N 1
ATOM 774 C CA . VAL A 1 107 ? -6.637 -0.584 5.976 1.00 96.69 107 VAL A CA 1
ATOM 775 C C . VAL A 1 107 ? -5.752 -0.068 4.848 1.00 96.69 107 VAL A C 1
ATOM 777 O O . VAL A 1 107 ? -5.909 -0.475 3.698 1.00 96.69 107 VAL A O 1
ATOM 780 N N . LEU A 1 108 ? -4.816 0.817 5.183 1.00 96.50 108 LEU A N 1
ATOM 781 C CA . LEU A 1 108 ? -3.780 1.314 4.287 1.00 96.50 108 LEU A CA 1
ATOM 782 C C . LEU A 1 108 ? -2.417 1.081 4.935 1.00 96.50 108 LEU A C 1
ATOM 784 O O . LEU A 1 108 ? -2.092 1.730 5.924 1.00 96.50 108 LEU A O 1
ATOM 788 N N . GLN A 1 109 ? -1.605 0.194 4.372 1.00 95.56 109 GLN A N 1
ATOM 789 C CA . GLN A 1 109 ? -0.205 0.051 4.761 1.00 95.56 109 GLN A CA 1
ATOM 790 C C . GLN A 1 109 ? 0.695 0.621 3.681 1.00 95.56 109 GLN A C 1
ATOM 792 O O . GLN A 1 109 ? 0.599 0.225 2.523 1.00 95.56 109 GLN A O 1
ATOM 797 N N . VAL A 1 110 ? 1.583 1.534 4.065 1.00 93.56 110 VAL A N 1
ATOM 798 C CA . VAL A 1 110 ? 2.560 2.137 3.160 1.00 93.56 110 VAL A CA 1
ATOM 799 C C . VAL A 1 110 ? 3.967 1.773 3.612 1.00 93.56 110 VAL A C 1
ATOM 801 O O . VAL A 1 110 ? 4.373 2.095 4.727 1.00 93.56 110 VAL A O 1
ATOM 804 N N . ALA A 1 111 ? 4.720 1.127 2.728 1.00 88.44 111 ALA A N 1
ATOM 805 C CA . ALA A 1 111 ? 6.157 0.973 2.874 1.00 88.44 111 ALA A CA 1
ATOM 806 C C . ALA A 1 111 ? 6.865 2.146 2.188 1.00 88.44 111 ALA A C 1
ATOM 808 O O . ALA A 1 111 ? 6.520 2.530 1.068 1.00 88.44 111 ALA A O 1
ATOM 809 N N . GLY A 1 112 ? 7.856 2.717 2.869 1.00 79.81 112 GLY A N 1
ATOM 810 C CA . GLY A 1 112 ? 8.746 3.709 2.274 1.00 79.81 112 GLY A CA 1
ATOM 811 C C . GLY A 1 112 ? 9.729 3.083 1.277 1.00 79.81 112 GLY A C 1
ATOM 812 O O . GLY A 1 112 ? 9.801 1.854 1.154 1.00 79.81 112 GLY A O 1
ATOM 813 N N . PRO A 1 113 ? 10.515 3.910 0.572 1.00 71.50 113 PRO A N 1
ATOM 814 C CA . PRO A 1 113 ? 11.687 3.415 -0.138 1.00 71.50 113 PRO A CA 1
ATOM 815 C C . PRO A 1 113 ? 12.663 2.793 0.871 1.00 71.50 113 PRO A C 1
ATOM 817 O O . PRO A 1 113 ? 12.904 3.356 1.941 1.00 71.50 113 PRO A O 1
ATOM 820 N N . GLU A 1 114 ? 13.220 1.629 0.548 1.00 62.09 114 GLU A N 1
ATOM 821 C CA . GLU A 1 114 ? 14.334 1.079 1.320 1.00 62.09 114 GLU A CA 1
ATOM 822 C C . GLU A 1 114 ? 15.639 1.742 0.873 1.00 62.09 114 GLU A C 1
ATOM 824 O O . GLU A 1 114 ? 15.937 1.827 -0.319 1.00 62.09 114 GLU A O 1
ATOM 829 N N . THR A 1 115 ? 16.473 2.150 1.831 1.00 43.25 115 THR A N 1
ATOM 830 C CA . THR A 1 115 ? 17.915 2.203 1.581 1.00 43.25 115 THR A CA 1
ATOM 831 C C . THR A 1 115 ? 18.354 0.760 1.384 1.00 43.25 115 THR A C 1
ATOM 833 O O . THR A 1 115 ? 18.463 0.023 2.361 1.00 43.25 115 THR A O 1
ATOM 836 N N . LEU A 1 116 ? 18.566 0.341 0.132 1.00 43.62 116 LEU A N 1
ATOM 837 C CA . LEU A 1 116 ? 19.226 -0.932 -0.156 1.00 43.62 116 LEU A CA 1
ATOM 838 C C . LEU A 1 116 ? 20.460 -1.034 0.753 1.00 43.62 116 LEU A C 1
ATOM 840 O O . LEU A 1 116 ? 21.263 -0.092 0.752 1.00 43.62 116 LEU A O 1
ATOM 844 N N . PRO A 1 117 ? 20.636 -2.123 1.521 1.00 41.03 117 PRO A N 1
ATOM 845 C CA . PRO A 1 117 ? 21.883 -2.344 2.226 1.00 41.03 117 PRO A CA 1
ATOM 846 C C . PRO A 1 117 ? 23.000 -2.292 1.185 1.00 41.03 117 PRO A C 1
ATOM 848 O O . PRO A 1 117 ? 23.091 -3.138 0.296 1.00 41.03 117 PRO A O 1
ATOM 851 N N . THR A 1 118 ? 23.847 -1.267 1.254 1.00 39.31 118 THR A N 1
ATOM 852 C CA . THR A 1 118 ? 25.027 -1.150 0.384 1.00 39.31 118 THR A CA 1
ATOM 853 C C . THR A 1 118 ? 26.069 -2.220 0.711 1.00 39.31 118 THR A C 1
ATOM 855 O O . THR A 1 118 ? 27.065 -2.360 0.003 1.00 39.31 118 THR A O 1
ATOM 858 N N . THR A 1 119 ? 25.827 -3.010 1.759 1.00 37.69 119 THR A N 1
ATOM 859 C CA . THR A 1 119 ? 26.641 -4.135 2.190 1.00 37.69 119 THR A CA 1
ATOM 860 C C . THR A 1 119 ? 25.767 -5.361 2.464 1.00 37.69 119 THR A C 1
ATOM 862 O O . THR A 1 119 ? 24.706 -5.273 3.078 1.00 37.69 119 THR A O 1
ATOM 865 N N . LEU A 1 120 ? 26.260 -6.542 2.074 1.00 45.84 120 LEU A N 1
ATOM 866 C CA . LEU A 1 120 ? 25.682 -7.864 2.389 1.00 45.84 120 LEU A CA 1
ATOM 867 C C . LEU A 1 120 ? 25.691 -8.201 3.900 1.00 45.84 120 LEU A C 1
ATOM 869 O O . LEU A 1 120 ? 25.434 -9.338 4.280 1.00 45.84 120 LEU A O 1
ATOM 873 N N . THR A 1 121 ? 26.047 -7.238 4.752 1.00 49.88 121 THR A N 1
ATOM 874 C CA . THR A 1 121 ? 26.239 -7.381 6.200 1.00 49.88 121 THR A CA 1
ATOM 875 C C . THR A 1 121 ? 25.297 -6.491 7.011 1.00 49.88 121 THR A C 1
ATOM 877 O O . THR A 1 121 ? 25.422 -6.454 8.230 1.00 49.88 121 THR A O 1
ATOM 880 N N . GLY A 1 122 ? 24.419 -5.719 6.365 1.00 48.50 122 GLY A N 1
ATOM 881 C CA . GLY A 1 122 ? 23.404 -4.941 7.072 1.00 48.50 122 GLY A CA 1
ATOM 882 C C . GLY A 1 122 ? 22.279 -5.851 7.554 1.00 48.50 122 GLY A C 1
ATOM 883 O O . GLY A 1 122 ? 21.746 -6.626 6.760 1.00 48.50 122 GLY A O 1
ATOM 884 N N . GLU A 1 123 ? 21.917 -5.754 8.833 1.00 49.88 123 GLU A N 1
ATOM 885 C CA . GLU A 1 123 ? 20.648 -6.289 9.332 1.00 49.88 123 GLU A CA 1
ATOM 886 C C . GLU A 1 123 ? 19.516 -5.687 8.488 1.00 49.88 123 GLU A C 1
ATOM 888 O O . GLU A 1 123 ? 19.339 -4.467 8.438 1.00 49.88 123 GLU A O 1
ATOM 893 N N . VAL A 1 124 ? 18.788 -6.534 7.758 1.00 54.97 124 VAL A N 1
ATOM 894 C CA . VAL A 1 124 ? 17.574 -6.107 7.063 1.00 54.97 124 VAL A CA 1
ATOM 895 C C . VAL A 1 124 ? 16.480 -6.075 8.115 1.00 54.97 124 VAL A C 1
ATOM 897 O O . VAL A 1 124 ? 16.065 -7.121 8.609 1.00 54.97 124 VAL A O 1
ATOM 900 N N . GLU A 1 125 ? 16.017 -4.882 8.478 1.00 61.09 125 GLU A N 1
ATOM 901 C CA . GLU A 1 125 ? 14.888 -4.739 9.391 1.00 61.09 125 GLU A CA 1
ATOM 902 C C . GLU A 1 125 ? 13.632 -5.291 8.698 1.00 61.09 125 GLU A C 1
ATOM 904 O O . GLU A 1 125 ? 13.003 -4.625 7.881 1.00 61.09 125 GLU A O 1
ATOM 909 N N . LEU A 1 126 ? 13.277 -6.544 8.994 1.00 67.12 126 LEU A N 1
ATOM 910 C CA . LEU A 1 126 ? 12.098 -7.201 8.420 1.00 67.12 126 LEU A CA 1
ATOM 911 C C . LEU A 1 126 ? 10.788 -6.705 9.045 1.00 67.12 126 LEU A C 1
ATOM 913 O O . LEU A 1 126 ? 9.725 -6.934 8.472 1.00 67.12 126 LEU A O 1
ATOM 917 N N . GLY A 1 127 ? 10.846 -6.016 10.190 1.00 67.88 127 GLY A N 1
ATOM 918 C CA . GLY A 1 127 ? 9.681 -5.528 10.938 1.00 67.88 127 GLY A CA 1
ATOM 919 C C . GLY A 1 127 ? 8.614 -4.838 10.069 1.00 67.88 127 GLY A C 1
ATOM 920 O O . GLY A 1 127 ? 7.447 -5.224 10.144 1.00 67.88 127 GLY A O 1
ATOM 921 N N . PRO A 1 128 ? 8.964 -3.873 9.192 1.00 70.44 128 PRO A N 1
ATOM 922 C CA . PRO A 1 128 ? 8.012 -3.219 8.285 1.00 70.44 128 PRO A CA 1
ATOM 923 C C . PRO A 1 128 ? 7.248 -4.170 7.356 1.00 70.44 128 PRO A C 1
ATOM 925 O O . PRO A 1 128 ? 6.125 -3.867 6.949 1.00 70.44 128 PRO A O 1
ATOM 928 N N . LEU A 1 129 ? 7.834 -5.324 7.032 1.00 76.94 129 LEU A N 1
ATOM 929 C CA . LEU A 1 129 ? 7.231 -6.345 6.178 1.00 76.94 129 LEU A CA 1
ATOM 930 C C . LEU A 1 129 ? 6.327 -7.311 6.957 1.00 76.94 129 LEU A C 1
ATOM 932 O O . LEU A 1 129 ? 5.475 -7.961 6.354 1.00 76.94 129 LEU A O 1
ATOM 936 N N . GLN A 1 130 ? 6.469 -7.384 8.283 1.00 83.50 130 GLN A N 1
ATOM 937 C CA . GLN A 1 130 ? 5.709 -8.295 9.150 1.00 83.50 130 GLN A CA 1
ATOM 938 C C . GLN A 1 130 ? 4.282 -7.806 9.439 1.00 83.50 130 GLN A C 1
ATOM 940 O O . GLN A 1 130 ? 3.394 -8.616 9.710 1.00 83.50 130 GLN A O 1
ATOM 945 N N . ASP A 1 131 ? 4.028 -6.499 9.321 1.00 89.31 131 ASP A N 1
ATOM 946 C CA . ASP A 1 131 ? 2.693 -5.933 9.544 1.00 89.31 131 ASP A CA 1
ATOM 947 C C . ASP A 1 131 ? 1.670 -6.443 8.508 1.00 89.31 131 ASP A C 1
ATOM 949 O O . ASP A 1 131 ? 0.525 -6.710 8.866 1.00 89.31 131 ASP A O 1
ATOM 953 N N . ALA A 1 132 ? 2.065 -6.664 7.245 1.00 92.19 132 ALA A N 1
ATOM 954 C CA . ALA A 1 132 ? 1.127 -7.065 6.188 1.00 92.19 132 ALA A CA 1
ATOM 955 C C . ALA A 1 132 ? 0.540 -8.481 6.396 1.00 92.19 132 ALA A C 1
ATOM 957 O O . ALA A 1 132 ? -0.684 -8.630 6.323 1.00 92.19 132 ALA A O 1
ATOM 958 N N . PRO A 1 133 ? 1.345 -9.522 6.700 1.00 91.88 133 PRO A N 1
ATOM 959 C CA . PRO A 1 133 ? 0.826 -10.825 7.122 1.00 91.88 133 PRO A CA 1
ATOM 960 C C . PRO A 1 133 ? -0.076 -10.761 8.360 1.00 91.88 133 PRO A C 1
ATOM 962 O O . PRO A 1 133 ? -1.123 -11.403 8.388 1.00 91.88 133 PRO A O 1
ATOM 965 N N . ALA A 1 134 ? 0.295 -9.970 9.370 1.00 91.50 134 ALA A N 1
ATOM 966 C CA . ALA A 1 134 ? -0.493 -9.856 10.594 1.00 91.50 134 ALA A CA 1
ATOM 967 C C . ALA A 1 134 ? -1.838 -9.138 10.356 1.00 91.50 134 ALA A C 1
ATOM 969 O O . ALA A 1 134 ? -2.860 -9.518 10.926 1.00 91.50 134 ALA A O 1
ATOM 970 N N . LEU A 1 135 ? -1.864 -8.143 9.467 1.00 93.56 135 LEU A N 1
ATOM 971 C CA . LEU A 1 135 ? -3.092 -7.488 9.017 1.00 93.56 135 LEU A CA 1
ATOM 972 C C . LEU A 1 135 ? -4.016 -8.436 8.259 1.00 93.56 135 LEU A C 1
ATOM 974 O O . LEU A 1 135 ? -5.233 -8.345 8.424 1.00 93.56 135 LEU A O 1
ATOM 978 N N . ASP A 1 136 ? -3.469 -9.343 7.445 1.00 94.62 136 ASP A N 1
ATOM 979 C CA . ASP A 1 136 ? -4.277 -10.381 6.807 1.00 94.62 136 ASP A CA 1
ATOM 980 C C . ASP A 1 136 ? -5.008 -11.219 7.858 1.00 94.62 136 ASP A C 1
ATOM 982 O O . ASP A 1 136 ? -6.227 -11.338 7.786 1.00 94.62 136 ASP A O 1
ATOM 986 N N . GLU A 1 137 ? -4.278 -11.728 8.854 1.00 92.88 137 GLU A N 1
ATOM 987 C CA . GLU A 1 137 ? -4.812 -12.551 9.947 1.00 92.88 137 GLU A CA 1
ATOM 988 C C . GLU A 1 137 ? -5.902 -11.822 10.750 1.00 92.88 137 GLU A C 1
ATOM 990 O O . GLU A 1 137 ? -7.001 -12.351 10.914 1.00 92.88 137 GLU A O 1
ATOM 995 N N . LEU A 1 138 ? -5.635 -10.590 11.197 1.00 92.50 138 LEU A N 1
ATOM 996 C CA . LEU A 1 138 ? -6.548 -9.821 12.056 1.00 92.50 138 LEU A CA 1
ATOM 997 C C . LEU A 1 138 ? -7.835 -9.367 11.356 1.00 92.50 138 LEU A C 1
ATOM 999 O O . LEU A 1 138 ? -8.811 -9.036 12.024 1.00 92.50 138 LEU A O 1
ATOM 1003 N N . THR A 1 139 ? -7.854 -9.342 10.023 1.00 93.94 139 THR A N 1
ATOM 1004 C CA . THR A 1 139 ? -8.992 -8.832 9.242 1.00 93.94 139 THR A CA 1
ATOM 1005 C C . THR A 1 139 ? -9.784 -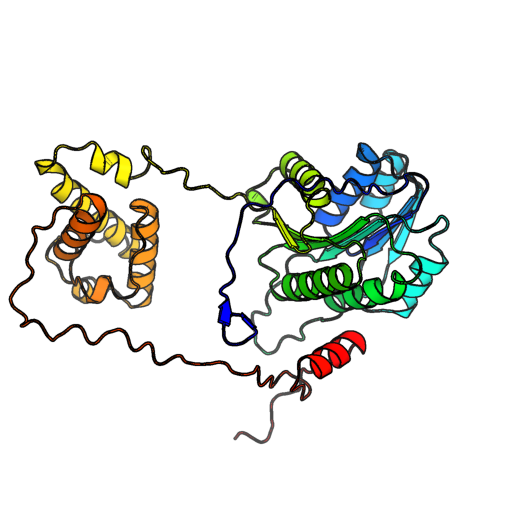9.920 8.520 1.00 93.94 139 THR A C 1
ATOM 1007 O O . THR A 1 139 ? -10.608 -9.597 7.667 1.00 93.94 139 THR A O 1
ATOM 1010 N N . ARG A 1 140 ? -9.553 -11.210 8.806 1.00 92.75 140 ARG A N 1
ATOM 1011 C CA . ARG A 1 140 ? -10.285 -12.297 8.123 1.00 92.75 140 ARG A CA 1
ATOM 1012 C C . ARG A 1 140 ? -11.747 -12.398 8.534 1.00 92.75 140 ARG A C 1
ATOM 1014 O O . ARG A 1 140 ? -12.596 -12.586 7.671 1.00 92.75 140 ARG A O 1
ATOM 1021 N N . GLU A 1 141 ? -12.024 -12.266 9.827 1.00 90.94 141 GLU A N 1
ATOM 1022 C CA . GLU A 1 141 ? -13.378 -12.413 10.380 1.00 90.94 141 GLU A CA 1
ATOM 1023 C C . GLU A 1 141 ? -14.276 -11.224 10.010 1.00 90.94 141 GLU A C 1
ATOM 1025 O O . GLU A 1 141 ? -15.449 -11.382 9.681 1.00 90.94 141 GLU A O 1
ATOM 1030 N N . THR A 1 142 ? -13.704 -10.019 10.020 1.00 92.44 142 THR A N 1
ATOM 1031 C CA . THR A 1 142 ? -14.378 -8.768 9.654 1.00 92.44 142 THR A CA 1
ATOM 1032 C C . THR A 1 142 ? -13.544 -8.026 8.609 1.00 92.44 142 THR A C 1
ATOM 1034 O O . THR A 1 142 ? -12.750 -7.149 8.968 1.00 92.44 142 THR A O 1
ATOM 1037 N N . PRO A 1 143 ? -13.661 -8.393 7.320 1.00 93.69 143 PRO A N 1
ATOM 1038 C CA . PRO A 1 143 ? -12.843 -7.799 6.275 1.00 93.69 143 PRO A CA 1
ATOM 1039 C C . PRO A 1 143 ? -13.246 -6.343 6.013 1.00 93.69 143 PRO A C 1
ATOM 1041 O O . PRO A 1 143 ? -14.430 -6.069 5.803 1.00 93.69 143 PRO A O 1
ATOM 1044 N N . PRO A 1 144 ? -12.283 -5.404 5.977 1.00 94.94 144 PRO A N 1
ATOM 1045 C CA . PRO A 1 144 ? -12.570 -4.028 5.602 1.00 94.94 144 PRO A CA 1
ATOM 1046 C C . PRO A 1 144 ? -12.984 -3.961 4.130 1.00 94.94 144 PRO A C 1
ATOM 1048 O O . PRO A 1 144 ? -12.530 -4.757 3.309 1.00 94.94 144 PRO A O 1
ATOM 1051 N N . ALA A 1 145 ? -13.797 -2.968 3.775 1.00 93.69 145 ALA A N 1
ATOM 1052 C CA . ALA A 1 145 ? -14.213 -2.733 2.394 1.00 93.69 145 ALA A CA 1
ATOM 1053 C C . ALA A 1 145 ? -13.026 -2.389 1.477 1.00 93.69 145 ALA A C 1
ATOM 1055 O O . ALA A 1 145 ? -13.078 -2.686 0.283 1.00 93.69 145 ALA A O 1
ATOM 1056 N N . LEU A 1 146 ? -11.975 -1.784 2.044 1.00 94.56 146 LEU A N 1
ATOM 1057 C CA . LEU A 1 146 ? -10.749 -1.391 1.359 1.00 94.56 146 LEU A CA 1
ATOM 1058 C C . LEU A 1 146 ? -9.516 -1.905 2.123 1.00 94.56 146 LEU A C 1
ATOM 1060 O O . LEU A 1 146 ? -9.352 -1.639 3.309 1.00 94.56 146 LEU A O 1
ATOM 1064 N N . PHE A 1 147 ? -8.620 -2.621 1.447 1.00 96.44 147 PHE A N 1
ATOM 1065 C CA . PHE A 1 147 ? -7.375 -3.127 2.035 1.00 96.44 147 PHE A CA 1
ATOM 1066 C C . PHE A 1 147 ? -6.240 -2.885 1.041 1.00 96.44 147 PHE A C 1
ATOM 1068 O O . PHE A 1 147 ? -6.145 -3.588 0.038 1.00 96.44 147 PHE A O 1
ATOM 1075 N N . VAL A 1 148 ? -5.414 -1.867 1.273 1.00 96.50 148 VAL A N 1
ATOM 1076 C CA . VAL A 1 148 ? -4.370 -1.437 0.333 1.00 96.50 148 VAL A CA 1
ATOM 1077 C C . VAL A 1 148 ? -2.995 -1.567 0.971 1.00 96.50 148 VAL A C 1
ATOM 1079 O O . VAL A 1 148 ? -2.744 -1.036 2.050 1.00 96.50 148 VAL A O 1
ATOM 1082 N N . LEU A 1 149 ? -2.094 -2.241 0.263 1.00 96.06 149 LEU A N 1
ATOM 1083 C CA . LEU A 1 149 ? -0.684 -2.376 0.593 1.00 96.06 149 LEU A CA 1
ATOM 1084 C C . LEU A 1 149 ? 0.129 -1.650 -0.484 1.00 96.06 149 LEU A C 1
ATOM 1086 O O . LEU A 1 149 ? 0.127 -2.050 -1.645 1.00 96.06 149 LEU A O 1
ATOM 1090 N N . SER A 1 150 ? 0.789 -0.558 -0.121 1.00 94.12 150 SER A N 1
ATOM 1091 C CA . SER A 1 150 ? 1.398 0.394 -1.049 1.00 94.12 150 SER A CA 1
ATOM 1092 C C . SER A 1 150 ? 2.905 0.469 -0.850 1.00 94.12 150 SER A C 1
ATOM 1094 O O . SER A 1 150 ? 3.364 0.718 0.261 1.00 94.12 150 SER A O 1
ATOM 1096 N N . ALA A 1 151 ? 3.679 0.302 -1.917 1.00 89.94 151 ALA A N 1
ATOM 1097 C CA . ALA A 1 151 ? 5.136 0.433 -1.885 1.00 89.94 151 ALA A CA 1
ATOM 1098 C C . ALA A 1 151 ? 5.656 1.014 -3.208 1.00 89.94 151 ALA A C 1
ATOM 1100 O O . ALA A 1 151 ? 5.018 0.824 -4.250 1.00 89.94 151 ALA A O 1
ATOM 1101 N N . PRO A 1 152 ? 6.808 1.700 -3.221 1.00 87.19 152 PRO A N 1
ATOM 1102 C CA . PRO A 1 152 ? 7.468 2.042 -4.474 1.00 87.19 152 PRO A CA 1
ATOM 1103 C C . PRO A 1 152 ? 8.033 0.774 -5.143 1.00 87.19 152 PRO A C 1
ATOM 1105 O O . PRO A 1 152 ? 8.366 -0.204 -4.473 1.00 87.19 152 PRO A O 1
ATOM 1108 N N . ILE A 1 153 ? 8.097 0.755 -6.478 1.00 82.44 153 ILE A N 1
ATOM 1109 C CA . ILE A 1 153 ? 8.507 -0.438 -7.249 1.00 82.44 153 ILE A CA 1
ATOM 1110 C C . ILE A 1 153 ? 9.986 -0.811 -7.077 1.00 82.44 153 ILE A C 1
ATOM 1112 O O . ILE A 1 153 ? 10.370 -1.937 -7.392 1.00 82.44 153 ILE A O 1
ATOM 1116 N N . ASP A 1 154 ? 10.811 0.120 -6.605 1.00 78.25 154 ASP A N 1
ATOM 1117 C CA . ASP A 1 154 ? 12.217 -0.108 -6.271 1.00 78.25 154 ASP A CA 1
ATOM 1118 C C . ASP A 1 154 ? 12.393 -0.809 -4.911 1.00 78.25 154 ASP A C 1
ATOM 1120 O O . ASP A 1 154 ? 13.399 -1.489 -4.701 1.00 78.25 154 ASP A O 1
ATOM 1124 N N . ASN A 1 155 ? 11.380 -0.770 -4.037 1.00 79.88 155 ASN A N 1
ATOM 1125 C CA . ASN A 1 155 ? 11.300 -1.603 -2.841 1.00 79.88 155 ASN A CA 1
ATOM 1126 C C . ASN A 1 155 ? 10.786 -3.012 -3.198 1.00 79.88 155 ASN A C 1
ATOM 1128 O O . ASN A 1 155 ? 9.648 -3.407 -2.920 1.00 79.88 155 ASN A O 1
ATOM 1132 N N . GLY A 1 156 ? 11.655 -3.781 -3.858 1.00 79.69 156 GLY A N 1
ATOM 1133 C CA . GLY A 1 156 ? 11.379 -5.149 -4.299 1.00 79.69 156 GLY A CA 1
ATOM 1134 C C . GLY A 1 156 ? 10.891 -6.099 -3.190 1.00 79.69 156 GLY A C 1
ATOM 1135 O O . GLY A 1 156 ? 9.919 -6.823 -3.438 1.00 79.69 156 GLY A O 1
ATOM 1136 N N . PRO A 1 157 ? 11.514 -6.123 -1.993 1.00 80.31 157 PRO A N 1
ATOM 1137 C CA . PRO A 1 157 ? 11.059 -6.941 -0.867 1.00 80.31 157 PRO A CA 1
ATOM 1138 C C . PRO A 1 157 ? 9.633 -6.609 -0.414 1.00 80.31 157 PRO A C 1
ATOM 1140 O O . PRO A 1 157 ? 8.792 -7.512 -0.369 1.00 80.31 157 PRO A O 1
ATOM 1143 N N . ALA A 1 158 ? 9.319 -5.331 -0.165 1.00 83.88 158 ALA A N 1
ATOM 1144 C CA . ALA A 1 158 ? 7.971 -4.923 0.231 1.00 83.88 158 ALA A CA 1
ATOM 1145 C C . ALA A 1 158 ? 6.941 -5.267 -0.837 1.00 83.88 158 ALA A C 1
ATOM 1147 O O . ALA A 1 158 ? 5.894 -5.842 -0.537 1.00 83.88 158 ALA A O 1
ATOM 1148 N N . HIS A 1 159 ? 7.264 -4.998 -2.101 1.00 84.06 159 HIS A N 1
ATOM 1149 C CA . HIS A 1 159 ? 6.368 -5.302 -3.201 1.00 84.06 159 HIS A CA 1
ATOM 1150 C C . HIS A 1 159 ? 6.075 -6.807 -3.311 1.00 84.06 159 HIS A C 1
ATOM 1152 O O . HIS A 1 159 ? 4.928 -7.198 -3.526 1.00 84.06 159 HIS A O 1
ATOM 1158 N N . ALA A 1 160 ? 7.079 -7.666 -3.109 1.00 84.12 160 ALA A N 1
ATOM 1159 C CA . ALA A 1 160 ? 6.892 -9.114 -3.122 1.00 84.12 160 ALA A CA 1
ATOM 1160 C C . ALA A 1 160 ? 5.981 -9.597 -1.979 1.00 84.12 160 ALA A C 1
ATOM 1162 O O . ALA A 1 160 ? 5.057 -10.375 -2.227 1.00 84.12 160 ALA A O 1
ATOM 1163 N N . VAL A 1 161 ? 6.199 -9.110 -0.752 1.00 87.19 161 VAL A N 1
ATOM 1164 C CA . VAL A 1 161 ? 5.360 -9.455 0.409 1.00 87.19 161 VAL A CA 1
ATOM 1165 C C . VAL A 1 161 ? 3.929 -8.959 0.212 1.00 87.19 161 VAL A C 1
ATOM 1167 O O . VAL A 1 161 ? 2.977 -9.715 0.407 1.00 87.19 161 VAL A O 1
ATOM 1170 N N . PHE A 1 162 ? 3.756 -7.718 -0.244 1.00 93.06 162 PHE A N 1
ATOM 1171 C CA . PHE A 1 162 ? 2.439 -7.123 -0.455 1.00 93.06 162 PHE A CA 1
ATOM 1172 C C . PHE A 1 162 ? 1.654 -7.843 -1.550 1.00 93.06 162 PHE A C 1
ATOM 1174 O O . PHE A 1 162 ? 0.478 -8.148 -1.352 1.00 93.06 162 PHE A O 1
ATOM 1181 N N . GLN A 1 163 ? 2.302 -8.207 -2.661 1.00 91.06 163 GLN A N 1
ATOM 1182 C CA . GLN A 1 163 ? 1.676 -9.047 -3.682 1.00 91.06 163 GLN A CA 1
ATOM 1183 C C . GLN A 1 163 ? 1.273 -10.419 -3.136 1.00 91.06 163 GLN A C 1
ATOM 1185 O O . GLN A 1 163 ? 0.196 -10.911 -3.470 1.00 91.06 163 GLN A O 1
ATOM 1190 N N . ALA A 1 164 ? 2.114 -11.058 -2.319 1.00 91.62 164 ALA A N 1
ATOM 1191 C CA . ALA A 1 164 ? 1.797 -12.362 -1.743 1.00 91.62 164 ALA A CA 1
ATOM 1192 C C . ALA A 1 164 ? 0.562 -12.287 -0.829 1.00 91.62 164 ALA A C 1
ATOM 1194 O O . ALA A 1 164 ? -0.354 -13.099 -0.969 1.00 91.62 164 ALA A O 1
ATOM 1195 N N . VAL A 1 165 ? 0.497 -11.276 0.044 1.00 95.12 165 VAL A N 1
ATOM 1196 C CA . VAL A 1 165 ? -0.657 -11.042 0.924 1.00 95.12 165 VAL A CA 1
ATOM 1197 C C . VAL A 1 165 ? -1.917 -10.736 0.113 1.00 95.12 165 VAL A C 1
ATOM 1199 O O . VAL A 1 165 ? -2.952 -11.361 0.345 1.00 95.12 165 VAL A O 1
ATOM 1202 N N . ALA A 1 166 ? -1.841 -9.843 -0.877 1.00 95.12 166 ALA A N 1
ATOM 1203 C CA . ALA A 1 166 ? -3.002 -9.485 -1.687 1.00 95.12 166 ALA A CA 1
ATOM 1204 C C . ALA A 1 166 ? -3.547 -10.675 -2.494 1.00 95.12 166 ALA A C 1
ATOM 1206 O O . ALA A 1 166 ? -4.751 -10.935 -2.478 1.00 95.12 166 ALA A O 1
ATOM 1207 N N . ASN A 1 167 ? -2.668 -11.468 -3.117 1.00 93.56 167 ASN A N 1
ATOM 1208 C CA . ASN A 1 167 ? -3.066 -12.685 -3.830 1.00 93.56 167 ASN A CA 1
ATOM 1209 C C . ASN A 1 167 ? -3.689 -13.728 -2.894 1.00 93.56 167 ASN A C 1
ATOM 1211 O O . ASN A 1 167 ? -4.687 -14.354 -3.251 1.00 93.56 167 ASN A O 1
ATOM 1215 N N . ARG A 1 168 ? -3.135 -13.910 -1.687 1.00 94.44 168 ARG A N 1
ATOM 1216 C CA . ARG A 1 168 ? -3.683 -14.839 -0.688 1.00 94.44 168 ARG A CA 1
ATOM 1217 C C . ARG A 1 168 ? -5.088 -14.425 -0.250 1.00 94.44 168 ARG A C 1
ATOM 1219 O O . ARG A 1 168 ? -5.965 -15.280 -0.150 1.00 94.44 168 ARG A O 1
ATOM 1226 N N . ARG A 1 169 ? -5.312 -13.127 -0.033 1.00 94.94 169 ARG A N 1
ATOM 1227 C CA . ARG A 1 169 ? -6.630 -12.570 0.299 1.00 94.94 169 ARG A CA 1
ATOM 1228 C C . ARG A 1 169 ? -7.626 -12.759 -0.836 1.00 94.94 169 ARG A C 1
ATOM 1230 O O . ARG A 1 169 ? -8.711 -13.281 -0.596 1.00 94.94 169 ARG A O 1
ATOM 1237 N N . HIS A 1 170 ? -7.229 -12.450 -2.069 1.00 91.56 170 HIS A N 1
ATOM 1238 C CA . HIS A 1 170 ? -8.061 -12.678 -3.253 1.00 91.56 170 HIS A CA 1
ATOM 1239 C C . HIS A 1 170 ? -8.435 -14.154 -3.432 1.00 91.56 170 HIS A C 1
ATOM 1241 O O . HIS A 1 170 ? -9.596 -14.457 -3.695 1.00 91.56 170 HIS A O 1
ATOM 1247 N N . ALA A 1 171 ? -7.499 -15.084 -3.211 1.00 92.81 171 ALA A N 1
ATOM 1248 C CA . ALA A 1 171 ? -7.778 -16.521 -3.255 1.00 92.81 171 ALA A CA 1
ATOM 1249 C C . ALA A 1 171 ? -8.800 -16.976 -2.193 1.00 92.81 171 ALA A C 1
ATOM 1251 O O . ALA A 1 171 ? -9.482 -17.979 -2.391 1.00 92.81 171 ALA A O 1
ATOM 1252 N N . ALA A 1 172 ? -8.931 -16.230 -1.091 1.00 93.75 172 ALA A N 1
ATOM 1253 C CA . ALA A 1 172 ? -9.940 -16.433 -0.052 1.00 93.75 172 ALA A CA 1
ATOM 1254 C C . ALA A 1 172 ? -11.228 -15.605 -0.269 1.00 93.75 172 ALA A C 1
ATOM 1256 O O . ALA A 1 172 ? -12.099 -15.598 0.597 1.00 93.75 172 ALA A O 1
ATOM 1257 N N . GLY A 1 173 ? -11.360 -14.889 -1.393 1.00 92.19 173 GLY A N 1
ATOM 1258 C CA . GLY A 1 173 ? -12.499 -14.007 -1.680 1.00 92.19 173 GLY A CA 1
ATOM 1259 C C . GLY A 1 173 ? -12.502 -12.688 -0.895 1.00 92.19 173 GLY A C 1
ATOM 1260 O O . GLY A 1 173 ? -13.484 -11.948 -0.939 1.00 92.19 173 GLY A O 1
ATOM 1261 N N . LEU A 1 174 ? -11.413 -12.370 -0.191 1.00 93.81 174 LEU A N 1
ATOM 1262 C CA . LEU A 1 174 ? -11.268 -11.157 0.612 1.00 93.81 174 LEU A CA 1
ATOM 1263 C C . LEU A 1 174 ? -10.709 -9.998 -0.233 1.00 93.81 174 LEU A C 1
ATOM 1265 O O . LEU A 1 174 ? -9.915 -10.234 -1.146 1.00 93.81 174 LEU A O 1
ATOM 1269 N N . PRO A 1 175 ? -11.083 -8.738 0.056 1.00 92.50 175 PRO A N 1
ATOM 1270 C CA . PRO A 1 175 ? -10.538 -7.578 -0.643 1.00 92.50 175 PRO A CA 1
ATOM 1271 C C . PRO A 1 175 ? -9.065 -7.356 -0.280 1.00 92.50 175 PRO A C 1
ATOM 1273 O O . PRO A 1 175 ? -8.693 -7.431 0.899 1.00 92.50 175 PRO A O 1
ATOM 1276 N N . ALA A 1 176 ? -8.240 -7.072 -1.292 1.00 94.62 176 ALA A N 1
ATOM 1277 C CA . ALA A 1 176 ? -6.871 -6.598 -1.133 1.00 94.62 176 ALA A CA 1
ATOM 1278 C C . ALA A 1 176 ? -6.314 -5.989 -2.427 1.00 94.62 176 ALA A C 1
ATOM 1280 O O . ALA A 1 176 ? -6.563 -6.491 -3.512 1.00 94.62 176 ALA A O 1
ATOM 1281 N N . LEU A 1 177 ? -5.492 -4.953 -2.310 1.00 95.06 177 LEU A N 1
ATOM 1282 C CA . LEU A 1 177 ? -4.777 -4.358 -3.433 1.00 95.06 177 LEU A CA 1
ATOM 1283 C C . LEU A 1 177 ? -3.319 -4.125 -3.048 1.00 95.06 177 LEU A C 1
ATOM 1285 O O . LEU A 1 177 ? -3.033 -3.321 -2.162 1.00 95.06 177 LEU A O 1
ATOM 1289 N N . ALA A 1 178 ? -2.397 -4.786 -3.741 1.00 95.25 178 ALA A N 1
ATOM 1290 C CA . ALA A 1 178 ? -0.987 -4.424 -3.738 1.00 95.25 178 ALA A CA 1
ATOM 1291 C C . ALA A 1 178 ? -0.743 -3.346 -4.807 1.00 95.25 178 ALA A C 1
ATOM 1293 O O . ALA A 1 178 ? -0.817 -3.622 -6.004 1.00 95.25 178 ALA A O 1
ATOM 1294 N N . LEU A 1 179 ? -0.463 -2.115 -4.385 1.00 94.69 179 LEU A N 1
ATOM 1295 C CA . LEU A 1 179 ? -0.251 -0.972 -5.270 1.00 94.69 179 LEU A CA 1
ATOM 1296 C C . LEU A 1 179 ? 1.235 -0.604 -5.326 1.00 94.69 179 LEU A C 1
ATOM 1298 O O . LEU A 1 179 ? 1.813 -0.130 -4.349 1.00 94.69 179 LEU A O 1
ATOM 1302 N N . GLY A 1 180 ? 1.857 -0.837 -6.481 1.00 91.75 180 GLY A N 1
ATOM 1303 C CA . GLY A 1 180 ? 3.239 -0.441 -6.751 1.00 91.75 180 GLY A CA 1
ATOM 1304 C C . GLY A 1 180 ? 3.313 0.930 -7.415 1.00 91.75 180 GLY A C 1
ATOM 1305 O O . GLY A 1 180 ? 2.614 1.163 -8.397 1.00 91.75 180 GLY A O 1
ATOM 1306 N N . TRP A 1 181 ? 4.181 1.817 -6.935 1.00 88.25 181 TRP A N 1
ATOM 1307 C CA . TRP A 1 181 ? 4.354 3.157 -7.509 1.00 88.25 181 TRP A CA 1
ATOM 1308 C C . TRP A 1 181 ? 5.651 3.289 -8.291 1.00 88.25 181 TRP A C 1
ATOM 1310 O O . TRP A 1 181 ? 6.709 2.914 -7.789 1.00 88.25 181 TRP A O 1
ATOM 1320 N N . GLY A 1 182 ? 5.568 3.853 -9.498 1.00 83.50 182 GLY A N 1
ATOM 1321 C CA . GLY A 1 182 ? 6.744 4.310 -10.238 1.00 83.50 182 GLY A CA 1
ATOM 1322 C C . GLY A 1 182 ? 7.485 5.456 -9.534 1.00 83.50 182 GLY A C 1
ATOM 1323 O O . GLY A 1 182 ? 7.035 5.918 -8.479 1.00 83.50 182 GLY A O 1
ATOM 1324 N N . PRO A 1 183 ? 8.602 5.930 -10.115 1.00 78.12 183 PRO A N 1
ATOM 1325 C CA . PRO A 1 183 ? 9.385 7.033 -9.562 1.00 78.12 183 PRO A CA 1
ATOM 1326 C C . PRO A 1 183 ? 8.508 8.248 -9.242 1.00 78.12 183 PRO A C 1
ATOM 1328 O O . PRO A 1 183 ? 7.653 8.653 -10.036 1.00 78.12 183 PRO A O 1
ATOM 1331 N N . ARG A 1 184 ? 8.687 8.820 -8.048 1.00 68.12 184 ARG A N 1
ATOM 1332 C CA . ARG A 1 184 ? 7.780 9.845 -7.506 1.00 68.12 184 ARG A CA 1
ATOM 1333 C C . ARG A 1 184 ? 7.825 11.132 -8.330 1.00 68.12 184 ARG A C 1
ATOM 1335 O O . ARG A 1 184 ? 6.800 11.788 -8.488 1.00 68.12 184 ARG A O 1
ATOM 1342 N N . GLU A 1 185 ? 8.988 11.464 -8.877 1.00 72.38 185 GLU A N 1
ATOM 1343 C CA . GLU A 1 185 ? 9.248 12.653 -9.694 1.00 72.38 185 GLU A CA 1
ATOM 1344 C C . GLU A 1 185 ? 8.461 12.643 -11.011 1.00 72.38 185 GLU A C 1
ATOM 1346 O O . GLU A 1 185 ? 8.232 13.694 -11.607 1.00 72.38 185 GLU A O 1
ATOM 1351 N N . GLU A 1 186 ? 8.013 11.469 -11.460 1.00 76.44 186 GLU A N 1
ATOM 1352 C CA . GLU A 1 186 ? 7.258 11.324 -12.702 1.00 76.44 186 GLU A CA 1
ATOM 1353 C C . GLU A 1 186 ? 5.772 11.663 -12.543 1.00 76.44 186 GLU A C 1
ATOM 1355 O O . GLU A 1 186 ? 5.085 11.849 -13.549 1.00 76.44 186 GLU A O 1
ATOM 1360 N N . LEU A 1 187 ? 5.229 11.718 -11.324 1.00 79.19 187 LEU A N 1
ATOM 1361 C CA . LEU A 1 187 ? 3.793 11.895 -11.100 1.00 79.19 187 LEU A CA 1
ATOM 1362 C C . LEU A 1 187 ? 3.511 13.013 -10.096 1.00 79.19 187 LEU A C 1
ATOM 1364 O O . LEU A 1 187 ? 3.900 12.966 -8.927 1.00 79.19 187 LEU A O 1
ATOM 1368 N N . THR A 1 188 ? 2.721 13.994 -10.527 1.00 85.94 188 THR A N 1
ATOM 1369 C CA . THR A 1 188 ? 2.181 15.014 -9.625 1.00 85.94 188 THR A CA 1
ATOM 1370 C C . THR A 1 188 ? 1.297 14.376 -8.552 1.00 85.94 188 THR A C 1
ATOM 1372 O O . THR A 1 188 ? 0.710 13.311 -8.750 1.00 85.94 188 THR A O 1
ATOM 1375 N N . SER A 1 189 ? 1.131 15.056 -7.416 1.00 86.69 189 SER A N 1
ATOM 1376 C CA . SER A 1 189 ? 0.209 14.621 -6.357 1.00 86.69 189 SER A CA 1
ATOM 1377 C C . SER A 1 189 ? -1.200 14.331 -6.872 1.00 86.69 189 SER A C 1
ATOM 1379 O O . SER A 1 189 ? -1.780 13.292 -6.573 1.00 86.69 189 SER A O 1
ATOM 1381 N N . ARG A 1 190 ? -1.736 15.206 -7.730 1.00 87.62 190 ARG A N 1
ATOM 1382 C CA . ARG A 1 190 ? -3.066 15.023 -8.321 1.00 87.62 190 ARG A CA 1
ATOM 1383 C C . ARG A 1 190 ? -3.154 13.759 -9.181 1.00 87.62 190 ARG A C 1
ATOM 1385 O O . ARG A 1 190 ? -4.151 13.050 -9.095 1.00 87.62 190 ARG A O 1
ATOM 1392 N N . GLU A 1 191 ? -2.142 13.484 -10.003 1.00 87.12 191 GLU A N 1
ATOM 1393 C CA . GLU A 1 191 ? -2.090 12.260 -10.814 1.00 87.12 191 GLU A CA 1
ATOM 1394 C C . GLU A 1 191 ? -1.993 11.013 -9.931 1.00 87.12 191 GLU A C 1
ATOM 1396 O O . GLU A 1 191 ? -2.688 10.036 -10.192 1.00 87.12 191 GLU A O 1
ATOM 1401 N N . ARG A 1 192 ? -1.192 11.052 -8.858 1.00 89.44 192 ARG A N 1
ATOM 1402 C CA . ARG A 1 192 ? -1.067 9.927 -7.919 1.00 89.44 192 ARG A CA 1
ATOM 1403 C C . ARG A 1 192 ? -2.386 9.628 -7.218 1.00 89.44 192 ARG A C 1
ATOM 1405 O O . ARG A 1 192 ? -2.802 8.477 -7.200 1.00 89.44 192 ARG A O 1
ATOM 1412 N N . LEU A 1 193 ? -3.092 10.645 -6.729 1.00 92.25 193 LEU A N 1
ATOM 1413 C CA . LEU A 1 193 ? -4.410 10.456 -6.116 1.00 92.25 193 LEU A CA 1
ATOM 1414 C C . LEU A 1 193 ? -5.446 9.921 -7.118 1.00 92.25 193 LEU A C 1
ATOM 1416 O O . LEU A 1 193 ? -6.191 9.001 -6.793 1.00 92.25 193 LEU A O 1
ATOM 1420 N N . ALA A 1 194 ? -5.439 10.409 -8.362 1.00 89.44 194 ALA A N 1
ATOM 1421 C CA . ALA A 1 194 ? -6.313 9.883 -9.411 1.00 89.44 194 ALA A CA 1
ATOM 1422 C C . ALA A 1 194 ? -5.989 8.420 -9.777 1.00 89.44 194 ALA A C 1
ATOM 1424 O O . ALA A 1 194 ? -6.896 7.629 -10.028 1.00 89.44 194 ALA A O 1
ATOM 1425 N N . LEU A 1 195 ? -4.706 8.044 -9.796 1.00 90.94 195 LEU A N 1
ATOM 1426 C CA . LEU A 1 195 ? -4.275 6.661 -10.015 1.00 90.94 195 LEU A CA 1
ATOM 1427 C C . LEU A 1 195 ? -4.625 5.757 -8.834 1.00 90.94 195 LEU A C 1
ATOM 1429 O O . LEU A 1 195 ? -5.002 4.614 -9.060 1.00 90.94 195 LEU A O 1
ATOM 1433 N N . PHE A 1 196 ? -4.547 6.260 -7.601 1.00 92.38 196 PHE A N 1
ATOM 1434 C CA . PHE A 1 196 ? -5.035 5.547 -6.423 1.00 92.38 196 PHE A CA 1
ATOM 1435 C C . PHE A 1 196 ? -6.539 5.271 -6.539 1.00 92.38 196 PHE A C 1
ATOM 1437 O O . PHE A 1 196 ? -6.960 4.121 -6.420 1.00 92.38 196 PHE A O 1
ATOM 1444 N N . ASP A 1 197 ? -7.340 6.289 -6.865 1.00 90.94 197 ASP A N 1
ATOM 1445 C CA . ASP A 1 197 ? -8.785 6.132 -7.071 1.00 90.94 197 ASP A CA 1
ATOM 1446 C C . ASP A 1 197 ? -9.098 5.136 -8.190 1.00 90.94 197 ASP A C 1
ATOM 1448 O O . ASP A 1 197 ? -9.980 4.297 -8.041 1.00 90.94 197 ASP A O 1
ATOM 1452 N N . ALA A 1 198 ? -8.355 5.177 -9.297 1.00 89.06 198 ALA A N 1
ATOM 1453 C CA . ALA A 1 198 ? -8.519 4.207 -10.371 1.00 89.06 198 ALA A CA 1
ATOM 1454 C C . ALA A 1 198 ? -8.130 2.790 -9.921 1.00 89.06 198 ALA A C 1
ATOM 1456 O O . ALA A 1 198 ? -8.871 1.844 -10.178 1.00 89.06 198 ALA A O 1
ATOM 1457 N N . ALA A 1 199 ? -7.002 2.633 -9.224 1.00 90.19 199 ALA A N 1
ATOM 1458 C CA . ALA A 1 199 ? -6.487 1.335 -8.800 1.00 90.19 199 ALA A CA 1
ATOM 1459 C C . ALA A 1 199 ? -7.434 0.621 -7.828 1.00 90.19 199 ALA A C 1
ATOM 1461 O O . ALA A 1 199 ? -7.599 -0.590 -7.935 1.00 90.19 199 ALA A O 1
ATOM 1462 N N . THR A 1 200 ? -8.117 1.355 -6.943 1.00 88.62 200 THR A N 1
ATOM 1463 C CA . THR A 1 200 ? -9.103 0.761 -6.020 1.00 88.62 200 THR A CA 1
ATOM 1464 C C . THR A 1 200 ? -10.359 0.226 -6.714 1.00 88.62 200 THR A C 1
ATOM 1466 O O . THR A 1 200 ? -11.115 -0.517 -6.094 1.00 88.62 200 THR A O 1
ATOM 1469 N N . THR A 1 201 ? -10.569 0.552 -7.997 1.00 85.44 201 THR A N 1
ATOM 1470 C CA . THR A 1 201 ? -11.670 -0.003 -8.805 1.00 85.44 201 THR A CA 1
ATOM 1471 C C . THR A 1 201 ? -11.295 -1.262 -9.585 1.00 85.44 201 THR A C 1
ATOM 1473 O O . THR A 1 201 ? -12.173 -1.986 -10.055 1.00 85.44 201 THR A O 1
ATOM 1476 N N . VAL A 1 202 ? -9.998 -1.541 -9.730 1.00 84.75 202 VAL A N 1
ATOM 1477 C CA . VAL A 1 202 ? -9.500 -2.686 -10.497 1.00 84.75 202 VAL A CA 1
ATOM 1478 C C . VAL A 1 202 ? -9.717 -3.975 -9.702 1.00 84.75 202 VAL A C 1
ATOM 1480 O O . VAL A 1 202 ? -9.498 -4.017 -8.495 1.00 84.75 202 VAL A O 1
ATOM 1483 N N . ASP A 1 203 ? -10.125 -5.044 -10.386 1.00 82.31 203 ASP A N 1
ATOM 1484 C CA . ASP A 1 203 ? -10.333 -6.371 -9.783 1.00 82.31 203 ASP A CA 1
ATOM 1485 C C . ASP A 1 203 ? -9.071 -7.257 -9.848 1.00 82.31 203 ASP A C 1
ATOM 1487 O O . ASP A 1 203 ? -9.135 -8.477 -9.968 1.00 82.31 203 ASP A O 1
ATOM 1491 N N . ASP A 1 204 ? -7.898 -6.628 -9.789 1.00 86.75 204 ASP A N 1
ATOM 1492 C CA . ASP A 1 204 ? -6.596 -7.289 -9.772 1.00 86.75 204 ASP A CA 1
ATOM 1493 C C . ASP A 1 204 ? -5.992 -7.175 -8.370 1.00 86.75 204 ASP A C 1
ATOM 1495 O O . ASP A 1 204 ? -6.038 -6.121 -7.739 1.00 86.75 204 ASP A O 1
ATOM 1499 N N . ALA A 1 205 ? -5.367 -8.253 -7.890 1.00 89.12 205 ALA A N 1
ATOM 1500 C CA . ALA A 1 205 ? -4.691 -8.256 -6.587 1.00 89.12 205 ALA A CA 1
ATOM 1501 C C . ALA A 1 205 ? -3.461 -7.332 -6.554 1.00 89.12 205 ALA A C 1
ATOM 1503 O O . ALA A 1 205 ? -2.996 -6.953 -5.481 1.00 89.12 205 ALA A O 1
ATOM 1504 N N . SER A 1 206 ? -2.890 -7.021 -7.720 1.00 91.00 206 SER A N 1
ATOM 1505 C CA . SER A 1 206 ? -1.660 -6.248 -7.859 1.00 91.00 206 SER A CA 1
ATOM 1506 C C . SER A 1 206 ? -1.751 -5.314 -9.056 1.00 91.00 206 SER A C 1
ATOM 1508 O O . SER A 1 206 ? -1.980 -5.762 -10.180 1.00 91.00 206 SER A O 1
ATOM 1510 N N . VAL A 1 207 ? -1.535 -4.023 -8.818 1.00 91.25 207 VAL A N 1
ATOM 1511 C CA . VAL A 1 207 ? -1.562 -2.978 -9.845 1.00 91.25 207 VAL A CA 1
ATOM 1512 C C . VAL A 1 207 ? -0.316 -2.113 -9.713 1.00 91.25 207 VAL A C 1
ATOM 1514 O O . VAL A 1 207 ? 0.119 -1.779 -8.611 1.00 91.25 207 VAL A O 1
ATOM 1517 N N . LEU A 1 208 ? 0.258 -1.725 -10.852 1.00 90.50 208 LEU A N 1
ATOM 1518 C CA . LEU A 1 208 ? 1.362 -0.774 -10.913 1.00 90.50 208 LEU A CA 1
ATOM 1519 C C . LEU A 1 208 ? 0.868 0.579 -11.433 1.00 90.50 208 LEU A C 1
ATOM 1521 O O . LEU A 1 208 ? 0.400 0.688 -12.566 1.00 90.50 208 LEU A O 1
ATOM 1525 N N . ALA A 1 209 ? 1.021 1.614 -10.615 1.00 89.62 209 ALA A N 1
ATOM 1526 C CA . ALA A 1 209 ? 0.828 3.010 -10.971 1.00 89.62 209 ALA A CA 1
ATOM 1527 C C . ALA A 1 209 ? 2.160 3.592 -11.463 1.00 89.62 209 ALA A C 1
ATOM 1529 O O . ALA A 1 209 ? 2.908 4.229 -10.719 1.00 89.62 209 ALA A O 1
ATOM 1530 N N . ILE A 1 210 ? 2.471 3.330 -12.730 1.00 82.31 210 ILE A N 1
ATOM 1531 C CA . ILE A 1 210 ? 3.679 3.818 -13.404 1.00 82.31 210 ILE A CA 1
ATOM 1532 C C . ILE A 1 210 ? 3.295 4.755 -14.545 1.00 82.31 210 ILE A C 1
ATOM 1534 O O . ILE A 1 210 ? 2.295 4.525 -15.235 1.00 82.31 210 ILE A O 1
ATOM 1538 N N . ARG A 1 211 ? 4.108 5.789 -14.791 1.00 75.56 211 ARG A N 1
ATOM 1539 C CA . ARG A 1 211 ? 4.033 6.532 -16.048 1.00 75.56 211 ARG A CA 1
ATOM 1540 C C . ARG A 1 211 ? 4.612 5.635 -17.132 1.00 75.56 211 ARG A C 1
ATOM 1542 O O . ARG A 1 211 ? 5.798 5.641 -17.427 1.00 75.56 211 ARG A O 1
ATOM 1549 N N . HIS A 1 212 ? 3.753 4.817 -17.719 1.00 59.69 212 HIS A N 1
ATOM 1550 C CA . HIS A 1 212 ? 4.118 4.124 -18.935 1.00 59.69 212 HIS A CA 1
ATOM 1551 C C . HIS A 1 212 ? 4.046 5.164 -20.055 1.00 59.69 212 HIS A C 1
ATOM 1553 O O . HIS A 1 212 ? 2.950 5.517 -20.500 1.00 59.69 212 HIS A O 1
ATOM 1559 N N . GLU A 1 213 ? 5.196 5.644 -20.540 1.00 48.09 213 GLU A N 1
ATOM 1560 C CA . GLU A 1 213 ? 5.276 6.023 -21.947 1.00 48.09 213 GLU A CA 1
ATOM 1561 C C . GLU A 1 213 ? 4.923 4.750 -22.701 1.00 48.09 213 GLU A C 1
ATOM 1563 O O . GLU A 1 213 ? 5.744 3.868 -22.946 1.00 48.09 213 GLU A O 1
ATOM 1568 N N . LEU A 1 214 ? 3.632 4.568 -22.989 1.00 39.62 214 LEU A N 1
ATOM 1569 C CA . LEU A 1 214 ? 3.264 3.744 -24.112 1.00 39.62 214 LEU A CA 1
ATOM 1570 C C . LEU A 1 214 ? 4.142 4.307 -25.220 1.00 39.62 214 LEU A C 1
ATOM 1572 O O . LEU A 1 214 ? 3.936 5.439 -25.655 1.00 39.62 214 LEU A O 1
ATOM 1576 N N . ALA A 1 215 ? 5.087 3.505 -25.697 1.00 35.31 215 ALA A N 1
ATOM 1577 C CA . ALA A 1 215 ? 5.336 3.461 -27.114 1.00 35.31 215 ALA A CA 1
ATOM 1578 C C . ALA A 1 215 ? 3.986 3.099 -27.766 1.00 35.31 215 ALA A C 1
ATOM 1580 O O . ALA A 1 215 ? 3.773 2.003 -28.272 1.00 35.31 215 ALA A O 1
ATOM 1581 N N . ALA A 1 216 ? 3.032 4.042 -27.732 1.00 30.83 216 ALA A N 1
ATOM 1582 C CA . ALA A 1 216 ? 2.279 4.398 -28.898 1.00 30.83 216 ALA A CA 1
ATOM 1583 C C . ALA A 1 216 ? 3.331 4.375 -29.981 1.00 30.83 216 ALA A C 1
ATOM 1585 O O . ALA A 1 216 ? 4.320 5.094 -29.855 1.00 30.83 216 ALA A O 1
ATOM 1586 N N . SER A 1 217 ? 3.190 3.416 -30.893 1.00 34.66 217 SER A N 1
ATOM 1587 C CA . SER A 1 217 ? 3.871 3.381 -32.173 1.00 34.66 217 SER A CA 1
ATOM 1588 C C . SER A 1 217 ? 4.442 4.763 -32.481 1.00 34.66 217 SER A C 1
ATOM 1590 O O . SER A 1 217 ? 3.715 5.662 -32.896 1.00 34.66 217 SER A O 1
ATOM 1592 N N . ALA A 1 218 ? 5.718 4.968 -32.142 1.00 34.97 218 ALA A N 1
ATOM 1593 C CA . ALA A 1 218 ? 6.380 6.248 -32.303 1.00 34.97 218 ALA A CA 1
ATOM 1594 C C . ALA A 1 218 ? 6.839 6.321 -33.754 1.00 34.97 218 ALA A C 1
ATOM 1596 O O . ALA A 1 218 ? 8.020 6.423 -34.064 1.00 34.97 218 ALA A O 1
ATOM 1597 N N . VAL A 1 219 ? 5.870 6.248 -34.658 1.00 41.59 219 VAL A N 1
ATOM 1598 C CA . VAL A 1 219 ? 5.855 7.175 -35.771 1.00 41.59 219 VAL A CA 1
ATOM 1599 C C . VAL A 1 219 ? 5.385 8.463 -35.078 1.00 41.59 219 VAL A C 1
ATOM 1601 O O . VAL A 1 219 ? 4.217 8.599 -34.754 1.00 41.59 219 VAL A O 1
ATOM 1604 N N . ASP A 1 220 ? 6.238 9.392 -34.639 1.00 41.00 220 ASP A N 1
ATOM 1605 C CA . ASP A 1 220 ? 6.919 10.266 -35.592 1.00 41.00 220 ASP A CA 1
ATOM 1606 C C . ASP A 1 220 ? 7.884 11.312 -34.947 1.00 41.00 220 ASP A C 1
ATOM 1608 O O . ASP A 1 220 ? 8.040 12.409 -35.487 1.00 41.00 220 ASP A O 1
ATOM 1612 N N . THR A 1 221 ? 8.522 11.056 -33.788 1.00 44.41 221 THR A N 1
ATOM 1613 C CA . THR A 1 221 ? 9.377 12.087 -33.119 1.00 44.41 221 THR A CA 1
ATOM 1614 C C . THR A 1 221 ? 10.756 11.644 -32.590 1.00 44.41 221 THR A C 1
ATOM 1616 O O . THR A 1 221 ? 11.585 12.505 -32.280 1.00 44.41 221 THR A O 1
ATOM 1619 N N . GLY A 1 222 ? 11.074 10.344 -32.552 1.00 55.62 222 GLY A N 1
ATOM 1620 C CA . GLY A 1 222 ? 12.411 9.836 -32.183 1.00 55.62 222 GLY A CA 1
ATOM 1621 C C . GLY A 1 222 ? 13.463 9.974 -33.297 1.00 55.62 222 GLY A C 1
ATOM 1622 O O . GLY A 1 222 ? 13.135 10.336 -34.430 1.00 55.62 222 GLY A O 1
ATOM 1623 N N . ALA A 1 223 ? 14.736 9.648 -33.018 1.00 60.31 223 ALA A N 1
ATOM 1624 C CA . ALA A 1 223 ? 15.774 9.630 -34.060 1.00 60.31 223 ALA A CA 1
ATOM 1625 C C . ALA A 1 223 ? 15.393 8.678 -35.208 1.00 60.31 223 ALA A C 1
ATOM 1627 O O . ALA A 1 223 ? 15.599 9.023 -36.365 1.00 60.31 223 ALA A O 1
ATOM 1628 N N . ALA A 1 224 ? 14.715 7.564 -34.912 1.00 60.16 224 ALA A N 1
ATOM 1629 C CA . ALA A 1 224 ? 14.127 6.674 -35.916 1.00 60.16 224 ALA A CA 1
ATOM 1630 C C . ALA A 1 224 ? 13.100 7.367 -36.840 1.00 60.16 224 ALA A C 1
ATOM 1632 O O . ALA A 1 224 ? 13.144 7.163 -38.049 1.00 60.16 224 ALA A O 1
ATOM 1633 N N . GLY A 1 225 ? 12.233 8.240 -36.312 1.00 63.97 225 GLY A N 1
ATOM 1634 C CA . GLY A 1 225 ? 11.278 9.022 -37.113 1.00 63.97 225 GLY A CA 1
ATOM 1635 C C . GLY A 1 225 ? 11.966 10.077 -37.986 1.00 63.97 225 GLY A C 1
ATOM 1636 O O . GLY A 1 225 ? 11.639 10.224 -39.162 1.00 63.97 225 GLY A O 1
ATOM 1637 N N . ARG A 1 226 ? 12.994 10.756 -37.453 1.00 67.81 226 ARG A N 1
ATOM 1638 C CA . ARG A 1 226 ? 13.825 11.689 -38.239 1.00 67.81 226 ARG A CA 1
ATOM 1639 C C . ARG A 1 226 ? 14.589 10.975 -39.353 1.00 67.81 226 ARG A C 1
ATOM 1641 O O . ARG A 1 226 ? 14.595 11.458 -40.479 1.00 67.81 226 ARG A O 1
ATOM 1648 N N . LEU A 1 227 ? 15.181 9.817 -39.058 1.00 75.81 227 LEU A N 1
ATOM 1649 C CA . LEU A 1 227 ? 15.919 9.010 -40.028 1.00 75.81 227 LEU A CA 1
ATOM 1650 C C . LEU A 1 227 ? 14.989 8.401 -41.093 1.00 75.81 227 LEU A C 1
ATOM 1652 O O . LEU A 1 227 ? 15.357 8.359 -42.262 1.00 75.81 227 LEU A O 1
ATOM 1656 N N . ALA A 1 228 ? 13.766 7.997 -40.736 1.00 71.06 228 ALA A N 1
ATOM 1657 C CA . ALA A 1 228 ? 12.783 7.479 -41.692 1.00 71.06 228 ALA A CA 1
ATOM 1658 C C . ALA A 1 228 ? 12.314 8.535 -42.712 1.00 71.06 228 ALA A C 1
ATOM 1660 O O . ALA A 1 228 ? 12.035 8.193 -43.864 1.00 71.06 228 ALA A O 1
ATOM 1661 N N . ARG A 1 229 ? 12.273 9.817 -42.320 1.00 73.94 229 ARG A N 1
ATOM 1662 C CA . ARG A 1 229 ? 11.907 10.947 -43.194 1.00 73.94 229 ARG A CA 1
ATOM 1663 C C . ARG A 1 229 ? 13.025 11.388 -44.148 1.00 73.94 229 ARG A C 1
ATOM 1665 O O . ARG A 1 229 ? 12.743 12.132 -45.084 1.00 73.94 229 ARG A O 1
ATOM 1672 N N . LEU A 1 230 ? 14.267 10.946 -43.935 1.00 80.25 230 LEU A N 1
ATOM 1673 C CA . LEU A 1 230 ? 15.368 11.235 -44.855 1.00 80.25 230 LEU A CA 1
ATOM 1674 C C . LEU A 1 230 ? 15.241 10.411 -46.151 1.00 80.25 230 LEU A C 1
ATOM 1676 O O . LEU A 1 230 ? 14.774 9.262 -46.103 1.00 80.25 230 LEU A O 1
ATOM 1680 N N . PRO A 1 231 ? 15.695 10.948 -47.301 1.00 80.81 231 PRO A N 1
ATOM 1681 C CA . PRO A 1 231 ? 15.861 10.175 -48.529 1.00 80.81 231 PRO A CA 1
ATOM 1682 C C . PRO A 1 231 ? 16.727 8.933 -48.290 1.00 80.81 231 PRO A C 1
ATOM 1684 O O . PRO A 1 231 ? 17.697 8.996 -47.538 1.00 80.81 231 PRO A O 1
ATOM 1687 N N . ALA A 1 232 ? 16.428 7.812 -48.957 1.00 75.62 232 ALA A N 1
ATOM 1688 C CA . ALA A 1 232 ? 17.134 6.538 -48.750 1.00 75.62 232 ALA A CA 1
ATOM 1689 C C . ALA A 1 232 ? 18.669 6.658 -48.866 1.00 75.62 232 ALA A C 1
ATOM 1691 O O . ALA A 1 232 ? 19.394 6.066 -48.070 1.00 75.62 232 ALA A O 1
ATOM 1692 N N . ALA A 1 233 ? 19.157 7.499 -49.785 1.00 75.19 233 ALA A N 1
ATOM 1693 C CA . ALA A 1 233 ? 20.583 7.772 -49.976 1.00 75.19 233 ALA A CA 1
ATOM 1694 C C . ALA A 1 233 ? 21.260 8.483 -48.782 1.00 75.19 233 ALA A C 1
ATOM 1696 O O . ALA A 1 233 ? 22.473 8.390 -48.619 1.00 75.19 233 ALA A O 1
ATOM 1697 N N . GLU A 1 234 ? 20.496 9.177 -47.936 1.00 78.94 234 GLU A N 1
ATOM 1698 C CA . GLU A 1 234 ? 21.005 9.953 -46.797 1.00 78.94 234 GLU A CA 1
ATOM 1699 C C . GLU A 1 234 ? 20.896 9.199 -45.462 1.00 78.94 234 GLU A C 1
ATOM 1701 O O . GLU A 1 234 ? 21.614 9.511 -44.510 1.00 78.94 234 GLU A O 1
ATOM 1706 N N . ARG A 1 235 ? 20.052 8.159 -45.392 1.00 83.50 235 ARG A N 1
ATOM 1707 C CA . ARG A 1 235 ? 19.788 7.388 -44.163 1.00 83.50 235 ARG A CA 1
ATOM 1708 C C . ARG A 1 235 ? 21.031 6.706 -43.602 1.00 83.50 235 ARG A C 1
ATOM 1710 O O . ARG A 1 235 ? 21.240 6.734 -42.393 1.00 83.50 235 ARG A O 1
ATOM 1717 N N . GLY A 1 236 ? 21.863 6.123 -44.468 1.00 79.38 236 GLY A N 1
ATOM 1718 C CA . GLY A 1 236 ? 23.090 5.433 -44.054 1.00 79.38 236 GLY A CA 1
ATOM 1719 C C . GLY A 1 236 ? 24.103 6.376 -43.402 1.00 79.38 236 GLY A C 1
ATOM 1720 O O . GLY A 1 236 ? 24.665 6.057 -42.358 1.00 79.38 236 GLY A O 1
ATOM 1721 N N . ARG A 1 237 ? 24.271 7.579 -43.965 1.00 83.06 237 ARG A N 1
ATOM 1722 C CA . ARG A 1 237 ? 25.154 8.609 -43.404 1.00 83.06 237 ARG A CA 1
ATOM 1723 C C . ARG A 1 237 ? 24.631 9.133 -42.069 1.00 83.06 237 ARG A C 1
ATOM 1725 O O . ARG A 1 237 ? 25.386 9.209 -41.110 1.00 83.06 237 ARG A O 1
ATOM 1732 N N . ALA A 1 238 ? 23.335 9.419 -41.986 1.00 82.75 238 ALA A N 1
ATOM 1733 C CA . ALA A 1 238 ? 22.727 9.912 -40.756 1.00 82.75 238 ALA A CA 1
ATOM 1734 C C . ALA A 1 238 ? 22.731 8.865 -39.620 1.00 82.75 238 ALA A C 1
ATOM 1736 O O . ALA A 1 238 ? 22.854 9.223 -38.449 1.00 82.75 238 ALA A O 1
ATOM 1737 N N . LEU A 1 239 ? 22.639 7.570 -39.949 1.00 87.69 239 LEU A N 1
ATOM 1738 C CA . LEU A 1 239 ? 22.824 6.485 -38.981 1.00 87.69 239 LEU A CA 1
ATOM 1739 C C . LEU A 1 239 ? 24.265 6.386 -38.485 1.00 87.69 239 LEU A C 1
ATOM 1741 O O . LEU A 1 239 ? 24.482 6.189 -37.291 1.00 87.69 239 LEU A O 1
ATOM 1745 N N . LEU A 1 240 ? 25.241 6.541 -39.377 1.00 88.38 240 LEU A N 1
ATOM 1746 C CA . LEU A 1 240 ? 26.646 6.577 -38.989 1.00 88.38 240 LEU A CA 1
ATOM 1747 C C . LEU A 1 240 ? 26.938 7.767 -38.067 1.00 88.38 240 LEU A C 1
ATOM 1749 O O . LEU A 1 240 ? 27.573 7.587 -37.031 1.00 88.38 240 LEU A O 1
ATOM 1753 N N . ASP A 1 241 ? 26.412 8.950 -38.384 1.00 85.25 241 ASP A N 1
ATOM 1754 C CA . ASP A 1 241 ? 26.563 10.147 -37.550 1.00 85.25 241 ASP A CA 1
ATOM 1755 C C . ASP A 1 241 ? 25.949 9.949 -36.150 1.00 85.25 241 ASP A C 1
ATOM 1757 O O . ASP A 1 241 ? 26.545 10.349 -35.148 1.00 85.25 241 ASP A O 1
ATOM 1761 N N . LEU A 1 242 ? 24.802 9.263 -36.054 1.00 87.06 242 LEU A N 1
ATOM 1762 C CA . LEU A 1 242 ? 24.197 8.883 -34.772 1.00 87.06 242 LEU A CA 1
ATOM 1763 C C . LEU A 1 242 ? 25.118 7.958 -33.964 1.00 87.06 242 LEU A C 1
ATOM 1765 O O . LEU A 1 242 ? 25.362 8.210 -32.785 1.00 87.06 242 LEU A O 1
ATOM 1769 N N . VAL A 1 243 ? 25.648 6.902 -34.586 1.00 90.00 243 VAL A N 1
ATOM 1770 C CA . VAL A 1 243 ? 26.548 5.959 -33.906 1.00 90.00 243 VAL A CA 1
ATOM 1771 C C . VAL A 1 243 ? 27.821 6.669 -33.440 1.00 90.00 243 VAL A C 1
ATOM 1773 O O . VAL A 1 243 ? 28.236 6.491 -32.296 1.00 90.00 243 VAL A O 1
ATOM 1776 N N . LEU A 1 244 ? 28.419 7.511 -34.285 1.00 86.69 244 LEU A N 1
ATOM 1777 C CA . LEU A 1 244 ? 29.616 8.279 -33.941 1.00 86.69 244 LEU A CA 1
ATOM 1778 C C . LEU A 1 244 ? 29.361 9.275 -32.804 1.00 86.69 244 LEU A C 1
ATOM 1780 O O . LEU A 1 244 ? 30.217 9.423 -31.933 1.00 86.69 244 LEU A O 1
ATOM 1784 N N . SER A 1 245 ? 28.184 9.905 -32.763 1.00 85.12 245 SER A N 1
ATOM 1785 C CA . SER A 1 245 ? 27.780 10.787 -31.665 1.00 85.12 245 SER A CA 1
ATOM 1786 C C . SER A 1 245 ? 27.703 10.038 -30.330 1.00 85.12 245 SER A C 1
ATOM 1788 O O . SER A 1 245 ? 28.297 10.477 -29.346 1.00 85.12 245 SER A O 1
ATOM 1790 N N . GLU A 1 246 ? 27.029 8.885 -30.283 1.00 86.88 246 GLU A N 1
ATOM 1791 C CA . GLU A 1 246 ? 26.889 8.106 -29.040 1.00 86.88 246 GLU A CA 1
ATOM 1792 C C . GLU A 1 246 ? 28.228 7.533 -28.555 1.00 86.88 246 GLU A C 1
ATOM 1794 O O . GLU A 1 246 ? 28.533 7.557 -27.360 1.00 86.88 246 GLU A O 1
ATOM 1799 N N . VAL A 1 247 ? 29.079 7.081 -29.479 1.00 87.19 247 VAL A N 1
ATOM 1800 C CA . VAL A 1 247 ? 30.445 6.646 -29.154 1.00 87.19 247 VAL A CA 1
ATOM 1801 C C . VAL A 1 247 ? 31.288 7.829 -28.664 1.00 87.19 247 VAL A C 1
ATOM 1803 O O . VAL A 1 247 ? 32.072 7.680 -27.725 1.00 87.19 247 VAL A O 1
ATOM 1806 N N . GLY A 1 248 ? 31.113 9.016 -29.245 1.00 83.50 248 GLY A N 1
ATOM 1807 C CA . GLY A 1 248 ? 31.765 10.250 -28.805 1.00 83.50 248 GLY A CA 1
ATOM 1808 C C . GLY A 1 248 ? 31.417 10.618 -27.361 1.00 83.50 248 GLY A C 1
ATOM 1809 O O . GLY A 1 248 ? 32.306 10.977 -26.592 1.00 83.50 248 GLY A O 1
ATOM 1810 N N . VAL A 1 249 ? 30.155 10.458 -26.956 1.00 82.56 249 VAL A N 1
ATOM 1811 C CA . VAL A 1 249 ? 29.718 10.703 -25.569 1.00 82.56 249 VAL A CA 1
ATOM 1812 C C . VAL A 1 249 ? 30.413 9.752 -24.594 1.00 82.56 249 VAL A C 1
ATOM 1814 O O . VAL A 1 249 ? 30.957 10.191 -23.583 1.00 82.56 249 VAL A O 1
ATOM 1817 N N . ILE A 1 250 ? 30.453 8.462 -24.922 1.00 84.12 250 ILE A N 1
ATOM 1818 C CA . ILE A 1 250 ? 31.058 7.422 -24.075 1.00 84.12 250 ILE A CA 1
ATOM 1819 C C . ILE A 1 250 ? 32.578 7.585 -23.961 1.00 84.12 250 ILE A C 1
ATOM 1821 O O . ILE A 1 250 ? 33.172 7.293 -22.926 1.00 84.12 250 ILE A O 1
ATOM 1825 N N . THR A 1 251 ? 33.222 8.061 -25.023 1.00 80.50 251 THR A N 1
ATOM 1826 C CA . THR A 1 251 ? 34.683 8.214 -25.087 1.00 80.50 251 THR A CA 1
ATOM 1827 C C . THR A 1 251 ? 35.175 9.575 -24.591 1.00 80.50 251 THR A C 1
ATOM 1829 O O . THR A 1 251 ? 36.374 9.854 -24.668 1.00 80.50 251 THR A O 1
ATOM 1832 N N . GLY A 1 252 ? 34.277 10.427 -24.080 1.00 76.12 252 GLY A N 1
ATOM 1833 C CA . GLY A 1 252 ? 34.619 11.748 -23.549 1.00 76.12 252 GLY A CA 1
ATOM 1834 C C . GLY A 1 252 ? 35.003 12.770 -24.624 1.00 76.12 252 GLY A C 1
ATOM 1835 O O . GLY A 1 252 ? 35.847 13.628 -24.381 1.00 76.12 252 GLY A O 1
ATOM 1836 N N . GLY A 1 253 ? 34.417 12.674 -25.821 1.00 67.19 253 GLY A N 1
ATOM 1837 C CA . GLY A 1 253 ? 34.587 13.643 -26.909 1.00 67.19 253 GLY A CA 1
ATOM 1838 C C . GLY A 1 253 ? 35.828 13.431 -27.779 1.00 67.19 253 GLY A C 1
ATOM 1839 O O . GLY A 1 253 ? 36.212 14.328 -28.531 1.00 67.19 253 GLY A O 1
ATOM 1840 N N . ARG A 1 254 ? 36.473 12.260 -27.702 1.00 70.94 254 ARG A N 1
ATOM 1841 C CA . ARG A 1 254 ? 37.583 11.918 -28.603 1.00 70.94 254 ARG A CA 1
ATOM 1842 C C . ARG A 1 254 ? 37.049 11.727 -30.031 1.00 70.94 254 ARG A C 1
ATOM 1844 O O . ARG A 1 254 ? 36.015 11.087 -30.199 1.00 70.94 254 ARG A O 1
ATOM 1851 N N . PRO A 1 255 ? 37.735 12.243 -31.067 1.00 69.38 255 PRO A N 1
ATOM 1852 C CA . PRO A 1 255 ? 37.309 12.039 -32.446 1.00 69.38 255 PRO A CA 1
ATOM 1853 C C . PRO A 1 255 ? 37.428 10.557 -32.819 1.00 69.38 255 PRO A C 1
ATOM 1855 O O . PRO A 1 255 ? 38.504 9.966 -32.716 1.00 69.38 255 PRO A O 1
ATOM 1858 N N . VAL A 1 256 ? 36.312 9.972 -33.250 1.00 79.44 256 VAL A N 1
ATOM 1859 C CA . VAL A 1 256 ? 36.197 8.567 -33.657 1.00 79.44 256 VAL A CA 1
ATOM 1860 C C . VAL A 1 256 ? 35.870 8.495 -35.143 1.00 79.44 256 VAL A C 1
ATOM 1862 O O . VAL A 1 256 ? 35.037 9.251 -35.637 1.00 79.44 256 VAL A O 1
ATOM 1865 N N . HIS A 1 257 ? 36.520 7.578 -35.860 1.00 78.81 257 HIS A N 1
ATOM 1866 C CA . HIS A 1 257 ? 36.281 7.352 -37.287 1.00 78.81 257 HIS A CA 1
ATOM 1867 C C . HIS A 1 257 ? 35.412 6.109 -37.517 1.00 78.81 257 HIS A C 1
ATOM 1869 O O . HIS A 1 257 ? 35.525 5.128 -36.785 1.00 78.81 257 HIS A O 1
ATOM 1875 N N . GLY A 1 258 ? 34.609 6.115 -38.587 1.00 79.00 258 GLY A N 1
ATOM 1876 C CA . GLY A 1 258 ? 33.644 5.048 -38.898 1.00 79.00 258 GLY A CA 1
ATOM 1877 C C . GLY A 1 258 ? 34.230 3.632 -38.985 1.00 79.00 258 GLY A C 1
ATOM 1878 O O . GLY A 1 258 ? 33.628 2.669 -38.518 1.00 79.00 258 GLY A O 1
ATOM 1879 N N . ARG A 1 259 ? 35.461 3.511 -39.498 1.00 86.00 259 ARG A N 1
ATOM 1880 C CA . ARG A 1 259 ? 36.166 2.227 -39.683 1.00 86.00 259 ARG A CA 1
ATOM 1881 C C . ARG A 1 259 ? 37.043 1.821 -38.498 1.00 86.00 259 ARG A C 1
ATOM 1883 O O . ARG A 1 259 ? 37.665 0.762 -38.542 1.00 86.00 259 ARG A O 1
ATOM 1890 N N . GLN A 1 260 ? 37.157 2.671 -37.479 1.00 83.50 260 GLN A N 1
ATOM 1891 C CA . GLN A 1 260 ? 38.035 2.419 -36.344 1.00 83.50 260 GLN A CA 1
ATOM 1892 C C . GLN A 1 260 ? 37.410 1.370 -35.419 1.00 83.50 260 GLN A C 1
ATOM 1894 O O . GLN A 1 260 ? 36.229 1.446 -35.084 1.00 83.50 260 GLN A O 1
ATOM 1899 N N . SER A 1 261 ? 38.210 0.385 -35.009 1.00 87.62 261 SER A N 1
ATOM 1900 C CA . SER A 1 261 ? 37.753 -0.684 -34.121 1.00 87.62 261 SER A CA 1
ATOM 1901 C C . SER A 1 261 ? 37.380 -0.134 -32.748 1.00 87.62 261 SER A C 1
ATOM 1903 O O . SER A 1 261 ? 38.129 0.652 -32.164 1.00 87.62 261 SER A O 1
ATOM 1905 N N . PHE A 1 262 ? 36.272 -0.612 -32.178 1.00 84.06 262 PHE A N 1
ATOM 1906 C CA . PHE A 1 262 ? 35.876 -0.273 -30.810 1.00 84.06 262 PHE A CA 1
ATOM 1907 C C . PHE A 1 262 ? 36.957 -0.623 -29.781 1.00 84.06 262 PHE A C 1
ATOM 1909 O O . PHE A 1 262 ? 37.135 0.111 -28.809 1.00 84.06 262 PHE A O 1
ATOM 1916 N N . ARG A 1 263 ? 37.751 -1.675 -30.018 1.00 80.94 263 ARG A N 1
ATOM 1917 C CA . ARG A 1 263 ? 38.882 -2.024 -29.142 1.00 80.94 263 ARG A CA 1
ATOM 1918 C C . ARG A 1 263 ? 39.968 -0.948 -29.143 1.00 80.94 263 ARG A C 1
ATOM 1920 O O . ARG A 1 263 ? 40.442 -0.571 -28.077 1.00 80.94 263 ARG A O 1
ATOM 1927 N N . ASP A 1 264 ? 40.293 -0.399 -30.310 1.00 81.88 264 ASP A N 1
ATOM 1928 C CA . ASP A 1 264 ? 41.339 0.625 -30.465 1.00 81.88 264 ASP A CA 1
ATOM 1929 C C . ASP A 1 264 ? 40.906 1.987 -29.899 1.00 81.88 264 ASP A C 1
ATOM 1931 O O . ASP A 1 264 ? 41.733 2.833 -29.562 1.00 81.88 264 ASP A O 1
ATOM 1935 N N . ILE A 1 265 ? 39.593 2.196 -29.773 1.00 80.75 265 ILE A N 1
ATOM 1936 C CA . ILE A 1 265 ? 38.983 3.383 -29.162 1.00 80.75 265 ILE A CA 1
ATOM 1937 C C . ILE A 1 265 ? 38.963 3.271 -27.620 1.00 80.75 265 ILE A C 1
ATOM 1939 O O . ILE A 1 265 ? 38.726 4.260 -26.927 1.00 80.75 265 ILE A O 1
ATOM 1943 N N . GLY A 1 266 ? 39.281 2.094 -27.065 1.00 78.19 266 GLY A N 1
ATOM 1944 C CA . GLY A 1 266 ? 39.266 1.830 -25.625 1.00 78.19 266 GLY A CA 1
ATOM 1945 C C . GLY A 1 266 ? 37.899 1.393 -25.096 1.00 78.19 266 GLY A C 1
ATOM 1946 O O . GLY A 1 266 ? 37.608 1.592 -23.918 1.00 78.19 266 GLY A O 1
ATOM 1947 N N . MET A 1 267 ? 37.046 0.813 -25.949 1.00 81.31 267 MET A N 1
ATOM 1948 C CA . MET A 1 267 ? 35.744 0.288 -25.538 1.00 81.31 267 MET A CA 1
ATOM 1949 C C . MET A 1 267 ? 35.922 -0.898 -24.578 1.00 81.31 267 MET A C 1
ATOM 1951 O O . MET A 1 267 ? 36.577 -1.890 -24.897 1.00 81.31 267 MET A O 1
ATOM 1955 N N . THR A 1 268 ? 35.301 -0.799 -23.408 1.00 83.44 268 THR A N 1
ATOM 1956 C CA . THR A 1 268 ? 35.241 -1.835 -22.372 1.00 83.44 268 THR A CA 1
ATOM 1957 C C . THR A 1 268 ? 33.901 -2.574 -22.418 1.00 83.44 268 THR A C 1
ATOM 1959 O O . THR A 1 268 ? 32.953 -2.135 -23.071 1.00 83.44 268 THR A O 1
ATOM 1962 N N . SER A 1 269 ? 33.777 -3.683 -21.683 1.00 79.31 269 SER A N 1
ATOM 1963 C CA . SER A 1 269 ? 32.505 -4.411 -21.565 1.00 79.31 269 SER A CA 1
ATOM 1964 C C . SER A 1 269 ? 31.379 -3.539 -20.996 1.00 79.31 269 SER A C 1
ATOM 1966 O O . SER A 1 269 ? 30.240 -3.636 -21.444 1.00 79.31 269 SER A O 1
ATOM 1968 N N . THR A 1 270 ? 31.691 -2.644 -20.055 1.00 81.69 270 THR A N 1
ATOM 1969 C CA . THR A 1 270 ? 30.711 -1.724 -19.457 1.00 81.69 270 THR A CA 1
ATOM 1970 C C . THR A 1 270 ? 30.260 -0.666 -20.460 1.00 81.69 270 THR A C 1
ATOM 1972 O O . THR A 1 270 ? 29.063 -0.433 -20.622 1.00 81.69 270 THR A O 1
ATOM 1975 N N . SER A 1 271 ? 31.200 -0.077 -21.202 1.00 83.44 271 SER A N 1
ATOM 1976 C CA . SER A 1 271 ? 30.881 0.957 -22.189 1.00 83.44 271 SER A CA 1
ATOM 1977 C C . SER A 1 271 ? 30.161 0.395 -23.424 1.00 83.44 271 SER A C 1
ATOM 1979 O O . SER A 1 271 ? 29.357 1.092 -24.035 1.00 83.44 271 SER A O 1
ATOM 1981 N N . ALA A 1 272 ? 30.366 -0.884 -23.758 1.00 82.81 272 ALA A N 1
ATOM 1982 C CA . ALA A 1 272 ? 29.590 -1.582 -24.785 1.00 82.81 272 ALA A CA 1
ATOM 1983 C C . ALA A 1 272 ? 28.110 -1.761 -24.387 1.00 82.81 272 ALA A C 1
ATOM 1985 O O . ALA A 1 272 ? 27.214 -1.574 -25.214 1.00 82.81 272 ALA A O 1
ATOM 1986 N N . VAL A 1 273 ? 27.836 -2.080 -23.116 1.00 83.50 273 VAL A N 1
ATOM 1987 C CA . VAL A 1 273 ? 26.463 -2.190 -22.590 1.00 83.50 273 VAL A CA 1
ATOM 1988 C C . VAL A 1 273 ? 25.779 -0.822 -22.540 1.00 83.50 273 VAL A C 1
ATOM 1990 O O . VAL A 1 273 ? 24.592 -0.728 -22.870 1.00 83.50 273 VAL A O 1
ATOM 1993 N N . GLU A 1 274 ? 26.521 0.231 -22.188 1.00 85.50 274 GLU A N 1
ATOM 1994 C CA . GLU A 1 274 ? 26.037 1.614 -22.226 1.00 85.50 274 GLU A CA 1
ATOM 1995 C C . GLU A 1 274 ? 25.718 2.064 -23.661 1.00 85.50 274 GLU A C 1
ATOM 1997 O O . GLU A 1 274 ? 24.618 2.560 -23.910 1.00 85.50 274 GLU A O 1
ATOM 2002 N N . LEU A 1 275 ? 26.619 1.813 -24.621 1.00 87.25 275 LEU A N 1
ATOM 2003 C CA . LEU A 1 275 ? 26.412 2.122 -26.043 1.00 87.25 275 LEU A CA 1
ATOM 2004 C C . LEU A 1 275 ? 25.142 1.457 -26.575 1.00 87.25 275 LEU A C 1
ATOM 2006 O O . LEU A 1 275 ? 24.318 2.100 -27.222 1.00 87.25 275 LEU A O 1
ATOM 2010 N N . ARG A 1 276 ? 24.946 0.176 -26.252 1.00 86.75 276 ARG A N 1
ATOM 2011 C CA . ARG A 1 276 ? 23.726 -0.561 -26.595 1.00 86.75 276 ARG A CA 1
ATOM 2012 C C . ARG A 1 276 ? 22.482 0.090 -25.985 1.00 86.75 276 ARG A C 1
ATOM 2014 O O . ARG A 1 276 ? 21.478 0.220 -26.678 1.00 86.75 276 ARG A O 1
ATOM 2021 N N . GLY A 1 277 ? 22.529 0.484 -24.710 1.00 82.31 277 GLY A N 1
ATOM 2022 C CA . GLY A 1 277 ? 21.415 1.157 -24.033 1.00 82.31 277 GLY A CA 1
ATOM 2023 C C . GLY A 1 277 ? 21.034 2.477 -24.707 1.00 82.31 277 GLY A C 1
ATOM 2024 O O . GLY A 1 277 ? 19.861 2.699 -25.004 1.00 82.31 277 GLY A O 1
ATOM 2025 N N . ARG A 1 278 ? 22.034 3.304 -25.028 1.00 86.44 278 ARG A N 1
ATOM 2026 C CA . ARG A 1 278 ? 21.863 4.588 -25.723 1.00 86.44 278 ARG A CA 1
ATOM 2027 C C . ARG A 1 278 ? 21.297 4.422 -27.132 1.00 86.44 278 ARG A C 1
ATOM 2029 O O . ARG A 1 278 ? 20.317 5.073 -27.484 1.00 86.44 278 ARG A O 1
ATOM 2036 N N . LEU A 1 279 ? 21.842 3.493 -27.918 1.00 86.44 279 LEU A N 1
ATOM 2037 C CA . LEU A 1 279 ? 21.351 3.209 -29.269 1.00 86.44 279 LEU A CA 1
ATOM 2038 C C . LEU A 1 279 ? 19.934 2.624 -29.258 1.00 86.44 279 LEU A C 1
ATOM 2040 O O . LEU A 1 279 ? 19.126 2.990 -30.111 1.00 86.44 279 LEU A O 1
ATOM 2044 N N . ALA A 1 280 ? 19.603 1.762 -28.293 1.00 81.81 280 ALA A N 1
ATOM 2045 C CA . ALA A 1 280 ? 18.250 1.230 -28.136 1.00 81.81 280 ALA A CA 1
ATOM 2046 C C . ALA A 1 280 ? 17.247 2.348 -27.812 1.00 81.81 280 ALA A C 1
ATOM 2048 O O . ALA A 1 280 ? 16.178 2.396 -28.415 1.00 81.81 280 ALA A O 1
ATOM 2049 N N . ALA A 1 281 ? 17.614 3.290 -26.937 1.00 78.44 281 ALA A N 1
ATOM 2050 C CA . ALA A 1 281 ? 16.789 4.456 -26.624 1.00 78.44 281 ALA A CA 1
ATOM 2051 C C . ALA A 1 281 ? 16.613 5.395 -27.833 1.00 78.44 281 ALA A C 1
ATOM 2053 O O . ALA A 1 281 ? 15.506 5.853 -28.105 1.00 78.44 281 ALA A O 1
ATOM 2054 N N . ALA A 1 282 ? 17.678 5.647 -28.602 1.00 77.50 282 ALA A N 1
ATOM 2055 C CA . ALA A 1 282 ? 17.625 6.538 -29.763 1.00 77.50 282 ALA A CA 1
ATOM 2056 C C . ALA A 1 282 ? 16.835 5.946 -30.947 1.00 77.50 282 ALA A C 1
ATOM 2058 O O . ALA A 1 282 ? 16.126 6.667 -31.656 1.00 77.50 282 ALA A O 1
ATOM 2059 N N . THR A 1 283 ? 16.966 4.637 -31.177 1.00 80.38 283 THR A N 1
ATOM 2060 C CA . THR A 1 283 ? 16.399 3.952 -32.352 1.00 80.38 283 THR A CA 1
ATOM 2061 C C . THR A 1 283 ? 15.079 3.234 -32.072 1.00 80.38 283 THR A C 1
ATOM 2063 O O . THR A 1 283 ? 14.385 2.871 -33.016 1.00 80.38 283 THR A O 1
ATOM 2066 N N . GLY A 1 284 ? 14.726 3.006 -30.804 1.00 76.88 284 GLY A N 1
ATOM 2067 C CA . GLY A 1 284 ? 13.572 2.190 -30.416 1.00 76.88 284 GLY A CA 1
ATOM 2068 C C . GLY A 1 284 ? 13.739 0.692 -30.706 1.00 76.88 284 GLY A C 1
ATOM 2069 O O . GLY A 1 284 ? 12.779 -0.067 -30.581 1.00 76.88 284 GLY A O 1
ATOM 2070 N N . LEU A 1 285 ? 14.933 0.242 -31.112 1.00 80.00 285 LEU A N 1
ATOM 2071 C CA . LEU A 1 285 ? 15.201 -1.158 -31.429 1.00 80.00 285 LEU A CA 1
ATOM 2072 C C . LEU A 1 285 ? 15.514 -1.987 -30.177 1.00 80.00 285 LEU A C 1
ATOM 2074 O O . LEU A 1 285 ? 16.267 -1.576 -29.295 1.00 80.00 285 LEU A O 1
ATOM 2078 N N . ALA A 1 286 ? 15.038 -3.235 -30.169 1.00 80.00 286 ALA A N 1
ATOM 2079 C CA . ALA A 1 286 ? 15.568 -4.269 -29.286 1.00 80.00 286 ALA A CA 1
ATOM 2080 C C . ALA A 1 286 ? 16.930 -4.752 -29.822 1.00 80.00 286 ALA A C 1
ATOM 2082 O O . ALA A 1 286 ? 17.009 -5.399 -30.877 1.00 80.00 286 ALA A O 1
ATOM 2083 N N . LEU A 1 287 ? 17.994 -4.400 -29.096 1.00 82.50 287 LEU A N 1
ATOM 2084 C CA . LEU A 1 287 ? 19.393 -4.591 -29.480 1.00 82.50 287 LEU A CA 1
ATOM 2085 C C . LEU A 1 287 ? 20.088 -5.646 -28.586 1.00 82.50 287 LEU A C 1
ATOM 2087 O O . LEU A 1 287 ? 20.031 -5.505 -27.357 1.00 82.50 287 LEU A O 1
ATOM 2091 N N . PRO A 1 288 ? 20.752 -6.673 -29.167 1.00 78.06 288 PRO A N 1
ATOM 2092 C CA . PRO A 1 288 ? 21.512 -7.684 -28.420 1.00 78.06 288 PRO A CA 1
ATOM 2093 C C . PRO A 1 288 ? 22.625 -7.099 -27.539 1.00 78.06 288 PRO A C 1
ATOM 2095 O O . PRO A 1 288 ? 23.175 -6.043 -27.834 1.00 78.06 288 PRO A O 1
ATOM 2098 N N . ALA A 1 289 ? 23.004 -7.807 -26.471 1.00 72.00 289 ALA A N 1
ATOM 2099 C CA . ALA A 1 289 ? 24.113 -7.400 -25.599 1.00 72.00 289 ALA A CA 1
ATOM 2100 C C . ALA A 1 289 ? 25.504 -7.568 -26.244 1.00 72.00 289 ALA A C 1
ATOM 2102 O O . ALA A 1 289 ? 26.456 -6.916 -25.829 1.00 72.00 289 ALA A O 1
ATOM 2103 N N . THR A 1 290 ? 25.610 -8.403 -27.279 1.00 79.88 290 THR A N 1
ATOM 2104 C CA . THR A 1 290 ? 26.847 -8.738 -28.007 1.00 79.88 290 THR A CA 1
ATOM 2105 C C . THR A 1 290 ? 27.191 -7.753 -29.125 1.00 79.88 290 THR A C 1
ATOM 2107 O O . THR A 1 290 ? 28.197 -7.904 -29.807 1.00 79.88 290 THR A O 1
ATOM 2110 N N . LEU A 1 291 ? 26.393 -6.700 -29.295 1.00 79.94 291 LEU A N 1
ATOM 2111 C CA . LEU A 1 291 ? 26.380 -5.860 -30.491 1.00 79.94 291 LEU A CA 1
ATOM 2112 C C . LEU A 1 291 ? 27.729 -5.226 -30.857 1.00 79.94 291 LEU A C 1
ATOM 2114 O O . LEU A 1 291 ? 28.113 -5.227 -32.020 1.00 79.94 291 LEU A O 1
ATOM 2118 N N . ALA A 1 292 ? 28.471 -4.723 -29.869 1.00 73.38 292 ALA A N 1
ATOM 2119 C CA . ALA A 1 292 ? 29.787 -4.123 -30.100 1.00 73.38 292 ALA A CA 1
ATOM 2120 C C . ALA A 1 292 ? 30.876 -5.157 -30.462 1.00 73.38 292 ALA A C 1
ATOM 2122 O O . ALA A 1 292 ? 31.948 -4.778 -30.932 1.00 73.38 292 ALA A O 1
ATOM 2123 N N . PHE A 1 293 ? 30.619 -6.447 -30.226 1.00 77.81 293 PHE A N 1
ATOM 2124 C CA . PHE A 1 293 ? 31.505 -7.553 -30.594 1.00 77.81 293 PHE A CA 1
ATOM 2125 C C . PHE A 1 293 ? 31.154 -8.121 -31.969 1.00 77.81 293 PHE A C 1
ATOM 2127 O O . PHE A 1 293 ? 32.059 -8.387 -32.756 1.00 77.81 293 PHE A O 1
ATOM 2134 N N . ASP A 1 294 ? 29.859 -8.244 -32.266 1.00 80.06 294 ASP A N 1
ATOM 2135 C CA . ASP A 1 294 ? 29.357 -8.731 -33.555 1.00 80.06 294 ASP A CA 1
ATOM 2136 C C . ASP A 1 294 ? 29.601 -7.707 -34.681 1.00 80.06 294 ASP A C 1
ATOM 2138 O O . ASP A 1 294 ? 29.835 -8.074 -35.831 1.00 80.06 294 ASP A O 1
ATOM 2142 N N . TYR A 1 295 ? 29.604 -6.413 -34.336 1.00 88.25 295 TYR A N 1
ATOM 2143 C CA . TYR A 1 295 ? 29.839 -5.295 -35.249 1.00 88.25 295 TYR A CA 1
ATOM 2144 C C . TYR A 1 295 ? 30.975 -4.425 -34.695 1.00 88.25 295 TYR A C 1
ATOM 2146 O O . TYR A 1 295 ? 30.728 -3.485 -33.939 1.00 88.25 295 TYR A O 1
ATOM 2154 N N . PRO A 1 296 ? 32.241 -4.735 -35.027 1.00 85.75 296 PRO A N 1
ATOM 2155 C CA . PRO A 1 296 ? 33.399 -4.256 -34.270 1.00 85.75 296 PRO A CA 1
ATOM 2156 C C . PRO A 1 296 ? 33.794 -2.795 -34.542 1.00 85.75 296 PRO A C 1
ATOM 2158 O O . PRO A 1 296 ? 34.797 -2.331 -33.998 1.00 85.75 296 PRO A O 1
ATOM 2161 N N . ASN A 1 297 ? 33.055 -2.066 -35.383 1.00 89.81 297 ASN A N 1
ATOM 2162 C CA . ASN A 1 297 ? 33.290 -0.653 -35.686 1.00 89.81 297 ASN A CA 1
ATOM 2163 C C . ASN A 1 297 ? 31.968 0.098 -35.973 1.00 89.81 297 ASN A C 1
ATOM 2165 O O . ASN A 1 297 ? 30.952 -0.544 -36.265 1.00 89.81 297 ASN A O 1
ATOM 2169 N N . PRO A 1 298 ? 31.966 1.445 -35.899 1.00 90.69 298 PRO A N 1
ATOM 2170 C CA . PRO A 1 298 ? 30.771 2.256 -36.140 1.00 90.69 298 PRO A CA 1
ATOM 2171 C C . PRO A 1 298 ? 30.090 2.048 -37.502 1.00 90.69 298 PRO A C 1
ATOM 2173 O O . PRO A 1 298 ? 28.863 2.059 -37.551 1.00 90.69 298 PRO A O 1
ATOM 2176 N N . ASP A 1 299 ? 30.842 1.821 -38.585 1.00 87.19 299 ASP A N 1
ATOM 2177 C CA . ASP A 1 299 ? 30.278 1.592 -39.927 1.00 87.19 299 ASP A CA 1
ATOM 2178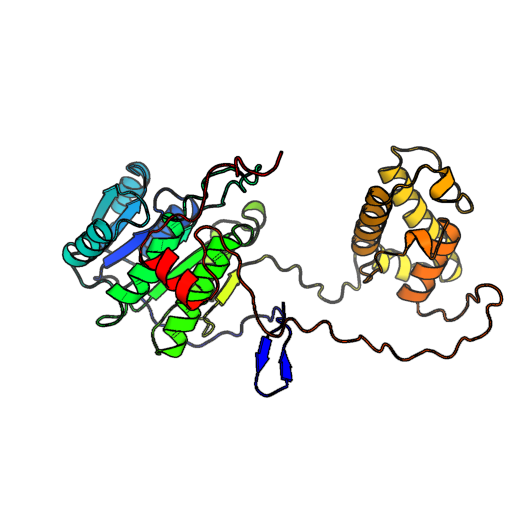 C C . ASP A 1 299 ? 29.452 0.299 -39.981 1.00 87.19 299 ASP A C 1
ATOM 2180 O O . ASP A 1 299 ? 28.307 0.295 -40.440 1.00 87.19 299 ASP A O 1
ATOM 2184 N N . ALA A 1 300 ? 30.013 -0.802 -39.472 1.00 87.19 300 ALA A N 1
ATOM 2185 C CA . ALA A 1 300 ? 29.340 -2.099 -39.414 1.00 87.19 300 ALA A CA 1
ATOM 2186 C C . ALA A 1 300 ? 28.088 -2.039 -38.526 1.00 87.19 300 ALA A C 1
ATOM 2188 O O . ALA A 1 300 ? 27.049 -2.616 -38.852 1.00 87.19 300 ALA A O 1
ATOM 2189 N N . LEU A 1 301 ? 28.176 -1.288 -37.427 1.00 89.56 301 LEU A N 1
ATOM 2190 C CA . LEU A 1 301 ? 27.069 -1.061 -36.513 1.00 89.56 301 LEU A CA 1
ATOM 2191 C C . LEU A 1 301 ? 25.947 -0.233 -37.162 1.00 89.56 301 LEU A C 1
ATOM 2193 O O . LEU A 1 301 ? 24.775 -0.599 -37.076 1.00 89.56 301 LEU A O 1
ATOM 2197 N N . ALA A 1 302 ? 26.287 0.851 -37.859 1.00 89.25 302 ALA A N 1
ATOM 2198 C CA . ALA A 1 302 ? 25.318 1.680 -38.572 1.00 89.25 302 ALA A CA 1
ATOM 2199 C C . ALA A 1 302 ? 24.591 0.898 -39.680 1.00 89.25 302 ALA A C 1
ATOM 2201 O O . ALA A 1 302 ? 23.373 1.022 -39.821 1.00 89.25 302 ALA A O 1
ATOM 2202 N N . ALA A 1 303 ? 25.309 0.042 -40.415 1.00 86.31 303 ALA A N 1
ATOM 2203 C CA . ALA A 1 303 ? 24.726 -0.829 -41.435 1.00 86.31 303 ALA A CA 1
ATOM 2204 C C . ALA A 1 303 ? 23.715 -1.826 -40.839 1.00 86.31 303 ALA A C 1
ATOM 2206 O O . ALA A 1 303 ? 22.605 -1.968 -41.355 1.00 86.31 303 ALA A O 1
ATOM 2207 N N . TYR A 1 304 ? 24.057 -2.458 -39.711 1.00 86.44 304 TYR A N 1
ATOM 2208 C CA . TYR A 1 304 ? 23.148 -3.352 -38.992 1.00 86.44 304 TYR A CA 1
ATOM 2209 C C . TYR A 1 304 ? 21.865 -2.641 -38.537 1.00 86.44 304 TYR A C 1
ATOM 2211 O O . TYR A 1 304 ? 20.757 -3.142 -38.748 1.00 86.44 304 TYR A O 1
ATOM 2219 N N . LEU A 1 305 ? 21.998 -1.451 -37.943 1.00 88.06 305 LEU A N 1
ATOM 2220 C CA . LEU A 1 305 ? 20.851 -0.650 -37.507 1.00 88.06 305 LEU A CA 1
ATOM 2221 C C . LEU A 1 305 ? 19.971 -0.233 -38.695 1.00 88.06 305 LEU A C 1
ATOM 2223 O O . LEU A 1 305 ? 18.747 -0.268 -38.582 1.00 88.06 305 LEU A O 1
ATOM 2227 N N . GLY A 1 306 ? 20.574 0.090 -39.842 1.00 84.62 306 GLY A N 1
ATOM 2228 C CA . GLY A 1 306 ? 19.859 0.405 -41.081 1.00 84.62 306 GLY A CA 1
ATOM 2229 C C . GLY A 1 306 ? 19.000 -0.751 -41.584 1.00 84.62 306 GLY A C 1
ATOM 2230 O O . GLY A 1 306 ? 17.811 -0.556 -41.840 1.00 84.62 306 GLY A O 1
ATOM 2231 N N . GLY A 1 307 ? 19.553 -1.967 -41.629 1.00 83.50 307 GLY A N 1
ATOM 2232 C CA . GLY A 1 307 ? 18.796 -3.167 -42.006 1.00 83.50 307 GLY A CA 1
ATOM 2233 C C . GLY A 1 307 ? 17.624 -3.451 -41.058 1.00 83.50 307 GLY A C 1
ATOM 2234 O O . GLY A 1 307 ? 16.548 -3.857 -41.494 1.00 83.50 307 GLY A O 1
ATOM 2235 N N . ARG A 1 308 ? 17.790 -3.164 -39.760 1.00 83.88 308 ARG A N 1
ATOM 2236 C CA . ARG A 1 308 ? 16.740 -3.340 -38.742 1.00 83.88 308 ARG A CA 1
ATOM 2237 C C . ARG A 1 308 ? 15.652 -2.262 -38.779 1.00 83.88 308 ARG A C 1
ATOM 2239 O O . ARG A 1 308 ? 14.514 -2.572 -38.439 1.00 83.88 308 ARG A O 1
ATOM 2246 N N . LEU A 1 309 ? 15.984 -1.024 -39.150 1.00 82.25 309 LEU A N 1
ATOM 2247 C CA . LEU A 1 309 ? 15.046 0.108 -39.171 1.00 82.25 309 LEU A CA 1
ATOM 2248 C C . LEU A 1 309 ? 14.284 0.240 -40.489 1.00 82.25 309 LEU A C 1
ATOM 2250 O O . LEU A 1 309 ? 13.122 0.639 -40.480 1.00 82.25 309 LEU A O 1
ATOM 2254 N N . PHE A 1 310 ? 14.933 -0.062 -41.614 1.00 81.81 310 PHE A N 1
ATOM 2255 C CA . PHE A 1 310 ? 14.379 0.204 -42.944 1.00 81.81 310 PHE A CA 1
ATOM 2256 C C . PHE A 1 310 ? 14.056 -1.059 -43.740 1.00 81.81 310 PHE A C 1
ATOM 2258 O O . PHE A 1 310 ? 13.463 -0.952 -44.807 1.00 81.81 310 PHE A O 1
ATOM 2265 N N . GLY A 1 311 ? 14.390 -2.245 -43.221 1.00 69.50 311 GLY A N 1
ATOM 2266 C CA . GLY A 1 311 ? 14.080 -3.517 -43.877 1.00 69.50 311 GLY A CA 1
ATOM 2267 C C . GLY A 1 311 ? 14.902 -3.787 -45.139 1.00 69.50 311 GLY A C 1
ATOM 2268 O O . GLY A 1 311 ? 14.588 -4.721 -45.878 1.00 69.50 311 GLY A O 1
ATOM 2269 N N . ASP A 1 312 ? 15.959 -3.007 -45.388 1.00 50.66 312 ASP A N 1
ATOM 2270 C CA . ASP A 1 312 ? 16.840 -3.218 -46.531 1.00 50.66 312 ASP A CA 1
ATOM 2271 C C . ASP A 1 312 ? 17.654 -4.494 -46.320 1.00 50.66 312 ASP A C 1
ATOM 2273 O O . ASP A 1 312 ? 18.660 -4.543 -45.610 1.00 50.66 312 ASP A O 1
ATOM 2277 N N . THR A 1 313 ? 17.195 -5.557 -46.973 1.00 40.31 313 THR A N 1
ATOM 2278 C CA . THR A 1 313 ? 17.882 -6.845 -47.055 1.00 40.31 313 THR A CA 1
ATOM 2279 C C . THR A 1 313 ? 18.988 -6.743 -48.106 1.00 40.31 313 THR A C 1
ATOM 2281 O O . THR A 1 313 ? 18.947 -7.400 -49.139 1.00 40.31 313 THR A O 1
ATOM 2284 N N . SER A 1 314 ? 19.953 -5.846 -47.897 1.00 43.69 314 SER A N 1
ATOM 2285 C CA . SER A 1 314 ? 21.125 -5.738 -48.767 1.00 43.69 314 SER A CA 1
ATOM 2286 C C . SER A 1 314 ? 22.319 -5.138 -48.031 1.00 43.69 314 SER A C 1
ATOM 2288 O O . SER A 1 314 ? 22.751 -4.020 -48.298 1.00 43.69 314 SER A O 1
ATOM 2290 N N . ALA A 1 315 ? 22.891 -5.926 -47.128 1.00 34.91 315 ALA A N 1
ATOM 2291 C CA . ALA A 1 315 ? 24.316 -5.876 -46.832 1.00 34.91 315 ALA A CA 1
ATOM 2292 C C . ALA A 1 315 ? 24.761 -7.295 -46.469 1.00 34.91 315 ALA A C 1
ATOM 2294 O O . ALA A 1 315 ? 24.687 -7.721 -45.319 1.00 34.91 315 ALA A O 1
ATOM 2295 N N . ALA A 1 316 ? 25.172 -8.043 -47.492 1.00 37.19 316 ALA A N 1
ATOM 2296 C CA . ALA A 1 316 ? 25.973 -9.239 -47.313 1.00 37.19 316 ALA A CA 1
ATOM 2297 C C . ALA A 1 316 ? 27.263 -8.853 -46.566 1.00 37.19 316 ALA A C 1
ATOM 2299 O O . ALA A 1 316 ? 28.052 -8.043 -47.056 1.00 37.19 316 ALA A O 1
ATOM 2300 N N . GLY A 1 317 ? 27.450 -9.405 -45.367 1.00 31.03 317 GLY A N 1
ATOM 2301 C CA . GLY A 1 317 ? 28.777 -9.570 -44.777 1.00 31.03 317 GLY A CA 1
ATOM 2302 C C . GLY A 1 317 ? 29.525 -10.706 -45.492 1.00 31.03 317 GLY A C 1
ATOM 2303 O O . GLY A 1 317 ? 28.875 -11.543 -46.119 1.00 31.03 317 GLY A O 1
ATOM 2304 N N . PRO A 1 318 ? 30.868 -10.718 -45.450 1.00 35.59 318 PRO A N 1
ATOM 2305 C CA . PRO A 1 318 ? 31.688 -11.633 -46.236 1.00 35.59 318 PRO A CA 1
ATOM 2306 C C . PRO A 1 318 ? 31.497 -13.089 -45.802 1.00 35.59 318 PRO A C 1
ATOM 2308 O O . PRO A 1 318 ? 31.281 -13.367 -44.624 1.00 35.59 318 PRO A O 1
ATOM 2311 N N . ASP A 1 319 ? 31.605 -13.972 -46.794 1.00 36.44 319 ASP A N 1
ATOM 2312 C CA . ASP A 1 319 ? 31.533 -15.433 -46.751 1.00 36.44 319 ASP A CA 1
ATOM 2313 C C . ASP A 1 319 ? 31.895 -16.063 -45.395 1.00 36.44 319 ASP A C 1
ATOM 2315 O O . ASP A 1 319 ? 33.062 -16.223 -45.036 1.00 36.44 319 ASP A O 1
ATOM 2319 N N . MET A 1 320 ? 30.865 -16.506 -44.680 1.00 29.31 320 MET A N 1
ATOM 2320 C CA . MET A 1 320 ? 30.939 -17.681 -43.822 1.00 29.31 320 MET A CA 1
ATOM 2321 C C . MET A 1 320 ? 29.852 -18.635 -44.302 1.00 29.31 320 MET A C 1
ATOM 2323 O O . MET A 1 320 ? 28.687 -18.248 -44.410 1.00 29.31 320 MET A O 1
ATOM 2327 N N . GLU A 1 321 ? 30.266 -19.855 -44.644 1.00 29.06 321 GLU A N 1
ATOM 2328 C CA . GLU A 1 321 ? 29.385 -20.960 -45.012 1.00 29.06 321 GLU A CA 1
ATOM 2329 C C . GLU A 1 321 ? 28.179 -21.041 -44.065 1.00 29.06 321 GLU A C 1
ATOM 2331 O O 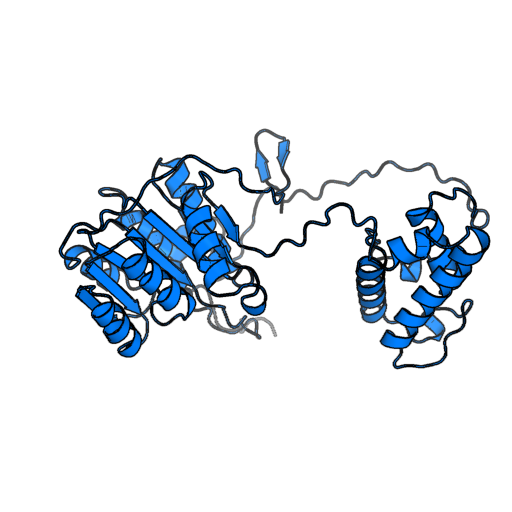. GLU A 1 321 ? 28.338 -20.847 -42.854 1.00 29.06 321 GLU A O 1
ATOM 2336 N N . PRO A 1 322 ? 26.976 -21.346 -44.585 1.00 28.72 322 PRO A N 1
ATOM 2337 C CA . PRO A 1 322 ? 25.816 -21.565 -43.747 1.00 28.72 322 PRO A CA 1
ATOM 2338 C C . PRO A 1 322 ? 26.063 -22.833 -42.929 1.00 28.72 322 PRO A C 1
ATOM 2340 O O . PRO A 1 322 ? 25.802 -23.949 -43.376 1.00 28.72 322 PRO A O 1
ATOM 2343 N N . ALA A 1 323 ? 26.569 -22.658 -41.710 1.00 33.09 323 ALA A N 1
ATOM 2344 C CA . ALA A 1 323 ? 26.302 -23.613 -40.661 1.00 33.09 323 ALA A CA 1
ATOM 2345 C C . ALA A 1 323 ? 24.784 -23.601 -40.480 1.00 33.09 323 ALA A C 1
ATOM 2347 O O . ALA A 1 323 ? 24.196 -22.573 -40.133 1.00 33.09 323 ALA A O 1
ATOM 2348 N N . ASP A 1 324 ? 24.183 -24.737 -40.824 1.00 30.23 324 ASP A N 1
ATOM 2349 C CA . ASP A 1 324 ? 22.810 -25.119 -40.527 1.00 30.23 324 ASP A CA 1
ATOM 2350 C C . ASP A 1 324 ? 22.374 -24.446 -39.216 1.00 30.23 324 ASP A C 1
ATOM 2352 O O . ASP A 1 324 ? 23.104 -24.576 -38.222 1.00 30.23 324 ASP A O 1
ATOM 2356 N N . PRO A 1 325 ? 21.275 -23.665 -39.179 1.00 33.41 325 PRO A N 1
ATOM 2357 C CA . PRO A 1 325 ? 20.788 -23.130 -37.927 1.00 33.41 325 PRO A CA 1
ATOM 2358 C C . PRO A 1 325 ? 20.381 -24.337 -37.095 1.00 33.41 325 PRO A C 1
ATOM 2360 O O . PRO A 1 325 ? 19.256 -24.827 -37.191 1.00 33.41 325 PRO A O 1
ATOM 2363 N N . ALA A 1 326 ? 21.310 -24.819 -36.266 1.00 38.50 326 ALA A N 1
ATOM 2364 C CA . ALA A 1 326 ? 20.976 -25.587 -35.097 1.00 38.50 326 ALA A CA 1
ATOM 2365 C C . ALA A 1 326 ? 19.882 -24.762 -34.436 1.00 38.50 326 ALA A C 1
ATOM 2367 O O . ALA A 1 326 ? 20.111 -23.627 -33.998 1.00 38.50 326 ALA A O 1
ATOM 2368 N N . ALA A 1 327 ? 18.661 -25.299 -34.500 1.00 34.72 327 ALA A N 1
ATOM 2369 C CA . ALA A 1 327 ? 17.523 -24.763 -33.795 1.00 34.72 327 ALA A CA 1
ATOM 2370 C C . ALA A 1 327 ? 18.015 -24.366 -32.403 1.00 34.72 327 ALA A C 1
ATOM 2372 O O . ALA A 1 327 ? 18.869 -25.075 -31.857 1.00 34.72 327 ALA A O 1
ATOM 2373 N N . PRO A 1 328 ? 17.530 -23.264 -31.815 1.00 40.75 328 PRO A N 1
ATOM 2374 C CA . PRO A 1 328 ? 17.813 -23.003 -30.425 1.00 40.75 328 PRO A CA 1
ATOM 2375 C C . PRO A 1 328 ? 17.193 -24.161 -29.638 1.00 40.75 328 PRO A C 1
ATOM 2377 O O . PRO A 1 328 ? 16.052 -24.088 -29.190 1.00 40.75 328 PRO A O 1
ATOM 2380 N N . SER A 1 329 ? 17.951 -25.241 -29.436 1.00 39.91 329 SER A N 1
ATOM 2381 C CA . SER A 1 329 ? 17.866 -26.045 -28.242 1.00 39.91 329 SER A CA 1
ATOM 2382 C C . SER A 1 329 ? 18.354 -25.103 -27.157 1.00 39.91 329 SER A C 1
ATOM 2384 O O . SER A 1 329 ? 19.502 -25.138 -26.718 1.00 39.91 329 SER A O 1
ATOM 2386 N N . GLY A 1 330 ? 17.464 -24.179 -26.787 1.00 44.84 330 GLY A N 1
ATOM 2387 C CA . GLY A 1 330 ? 17.411 -23.664 -25.447 1.00 44.84 330 GLY A CA 1
ATOM 2388 C C . GLY A 1 330 ? 17.219 -24.902 -24.610 1.00 44.84 330 GLY A C 1
ATOM 2389 O O . GLY A 1 330 ? 16.093 -25.347 -24.423 1.00 44.84 330 GLY A O 1
ATOM 2390 N N . GLU A 1 331 ? 18.336 -25.515 -24.231 1.00 32.16 331 GLU A N 1
ATOM 2391 C CA . GLU A 1 331 ? 18.350 -26.494 -23.177 1.00 32.16 331 GLU A CA 1
ATOM 2392 C C . GLU A 1 331 ? 17.739 -25.747 -21.992 1.00 32.16 331 GLU A C 1
ATOM 2394 O O . GLU A 1 331 ? 18.311 -24.748 -21.532 1.00 32.16 331 GLU A O 1
ATOM 2399 N N . PRO A 1 332 ? 16.494 -26.077 -21.612 1.00 43.75 332 PRO A N 1
ATOM 2400 C CA . PRO A 1 332 ? 15.782 -25.281 -20.645 1.00 43.75 332 PRO A CA 1
ATOM 2401 C C . PRO A 1 332 ? 16.511 -25.486 -19.328 1.00 43.75 332 PRO A C 1
ATOM 2403 O O . PRO A 1 332 ? 16.423 -26.554 -18.724 1.00 43.75 332 PRO A O 1
ATOM 2406 N N . ILE A 1 333 ? 17.237 -24.470 -18.868 1.00 45.28 333 ILE A N 1
ATOM 2407 C CA . ILE A 1 333 ? 17.631 -24.422 -17.467 1.00 45.28 333 ILE A CA 1
ATOM 2408 C C . ILE A 1 333 ? 16.323 -24.297 -16.689 1.00 45.28 333 ILE A C 1
ATOM 2410 O O . ILE A 1 333 ? 15.707 -23.232 -16.619 1.00 45.28 333 ILE A O 1
ATOM 2414 N N . ALA A 1 334 ? 15.863 -25.421 -16.157 1.00 44.69 334 ALA A N 1
ATOM 2415 C CA . ALA A 1 334 ? 14.693 -25.486 -15.311 1.00 44.69 334 ALA A CA 1
ATOM 2416 C C . ALA A 1 334 ? 15.112 -25.176 -13.872 1.00 44.69 334 ALA A C 1
ATOM 2418 O O . ALA A 1 334 ? 15.873 -25.919 -13.256 1.00 44.69 334 ALA A O 1
ATOM 2419 N N . ILE A 1 335 ? 14.566 -24.103 -13.301 1.00 49.56 335 ILE A N 1
ATOM 2420 C CA . ILE A 1 335 ? 14.456 -23.989 -11.845 1.00 49.56 335 ILE A CA 1
ATOM 2421 C C . ILE A 1 335 ? 13.184 -24.752 -11.473 1.00 49.56 335 ILE A C 1
ATOM 2423 O O . ILE A 1 335 ? 12.088 -24.200 -11.467 1.00 49.56 335 ILE A O 1
ATOM 2427 N N . VAL A 1 336 ? 13.335 -26.055 -11.244 1.00 41.12 336 VAL A N 1
ATOM 2428 C CA . VAL A 1 336 ? 12.246 -26.999 -10.911 1.00 41.12 336 VAL A CA 1
ATOM 2429 C C . VAL A 1 336 ? 11.837 -26.939 -9.429 1.00 41.12 336 VAL A C 1
ATOM 2431 O O . VAL A 1 336 ? 10.975 -27.689 -8.982 1.00 41.12 336 VAL A O 1
ATOM 2434 N N . GLY A 1 337 ? 12.436 -26.009 -8.681 1.00 48.50 337 GLY A N 1
ATOM 2435 C CA . GLY A 1 337 ? 12.144 -25.665 -7.294 1.00 48.50 337 GLY A CA 1
ATOM 2436 C C . GLY A 1 337 ? 13.064 -24.531 -6.830 1.00 48.50 337 GLY A C 1
ATOM 2437 O O . GLY A 1 337 ? 14.177 -24.387 -7.338 1.00 48.50 337 GLY A O 1
ATOM 2438 N N . MET A 1 338 ? 12.614 -23.709 -5.880 1.00 46.34 338 MET A N 1
ATOM 2439 C CA . MET A 1 338 ? 13.518 -22.824 -5.142 1.00 46.34 338 MET A CA 1
ATOM 2440 C C . MET A 1 338 ? 14.146 -23.640 -4.014 1.00 46.34 338 MET A C 1
ATOM 2442 O O . MET A 1 338 ? 13.487 -23.920 -3.020 1.00 46.34 338 MET A O 1
ATOM 2446 N N . ALA A 1 339 ? 15.415 -24.020 -4.160 1.00 46.09 339 ALA A N 1
ATOM 2447 C CA . ALA A 1 339 ? 16.230 -24.361 -3.002 1.00 46.09 339 ALA A CA 1
ATOM 2448 C C . ALA A 1 339 ? 16.609 -23.038 -2.333 1.00 46.09 339 ALA A C 1
ATOM 2450 O O . ALA A 1 339 ? 17.606 -22.402 -2.679 1.00 46.09 339 ALA A O 1
ATOM 2451 N N . CYS A 1 340 ? 15.754 -22.571 -1.432 1.00 48.72 340 CYS A N 1
ATOM 2452 C CA . CYS A 1 340 ? 16.098 -21.466 -0.562 1.00 48.72 340 CYS A CA 1
ATOM 2453 C C . CYS A 1 340 ? 17.247 -21.948 0.340 1.00 48.72 340 CYS A C 1
ATOM 2455 O O . CYS A 1 340 ? 17.164 -22.975 0.994 1.00 48.72 340 CYS A O 1
ATOM 2457 N N . ARG A 1 341 ? 18.381 -21.260 0.331 1.00 55.78 341 ARG A N 1
ATOM 2458 C CA . ARG A 1 341 ? 19.312 -21.262 1.467 1.00 55.78 341 ARG A CA 1
ATOM 2459 C C . ARG A 1 341 ? 19.266 -19.837 1.965 1.00 55.78 341 ARG A C 1
ATOM 2461 O O . ARG A 1 341 ? 20.149 -19.035 1.679 1.00 55.78 341 ARG A O 1
ATOM 2468 N N . LEU A 1 342 ? 18.127 -19.504 2.554 1.00 67.75 342 LEU A N 1
ATOM 2469 C CA . LEU A 1 342 ? 17.914 -18.186 3.110 1.00 67.75 342 LEU A CA 1
ATOM 2470 C C . LEU A 1 342 ? 18.601 -18.128 4.485 1.00 67.75 342 LEU A C 1
ATOM 2472 O O . LEU A 1 342 ? 18.844 -19.177 5.102 1.00 67.75 342 LEU A O 1
ATOM 2476 N N . PRO A 1 343 ? 18.976 -16.925 4.945 1.00 67.38 343 PRO A N 1
ATOM 2477 C CA . PRO A 1 343 ? 19.526 -16.736 6.282 1.00 67.38 343 PRO A CA 1
ATOM 2478 C C . PRO A 1 343 ? 18.628 -17.409 7.343 1.00 67.38 343 PRO A C 1
ATOM 2480 O O . PRO A 1 343 ? 17.420 -17.539 7.151 1.00 67.38 343 PRO A O 1
ATOM 2483 N N . GLY A 1 344 ? 19.212 -17.893 8.441 1.00 72.88 344 GLY A N 1
ATOM 2484 C CA . GLY A 1 344 ? 18.466 -18.596 9.496 1.00 72.88 344 GLY A CA 1
ATOM 2485 C C . GLY A 1 344 ? 18.124 -20.058 9.192 1.00 72.88 344 GLY A C 1
ATOM 2486 O O . GLY A 1 344 ? 17.386 -20.681 9.945 1.00 72.88 344 GLY A O 1
ATOM 2487 N N . GLY A 1 345 ? 18.667 -20.634 8.113 1.00 74.62 345 GLY A N 1
ATOM 2488 C CA . GLY A 1 345 ? 18.468 -22.050 7.783 1.00 74.62 345 GLY A CA 1
ATOM 2489 C C . GLY A 1 345 ? 17.150 -22.355 7.073 1.00 74.62 345 GLY A C 1
ATOM 2490 O O . GLY A 1 345 ? 16.807 -23.525 6.947 1.00 74.62 345 GLY A O 1
ATOM 2491 N N . VAL A 1 346 ? 16.452 -21.330 6.578 1.00 83.44 346 VAL A N 1
ATOM 2492 C CA . VAL A 1 346 ? 15.192 -21.468 5.842 1.00 83.44 346 VAL A CA 1
ATOM 2493 C C . VAL A 1 346 ? 15.433 -22.075 4.460 1.00 83.44 346 VAL A C 1
ATOM 2495 O O . VAL A 1 346 ? 16.196 -21.542 3.642 1.00 83.44 346 VAL A O 1
ATOM 2498 N N . THR A 1 347 ? 14.738 -23.181 4.201 1.00 80.94 347 THR A N 1
ATOM 2499 C CA . THR A 1 347 ? 14.862 -24.008 2.999 1.00 80.94 347 THR A CA 1
ATOM 2500 C C . THR A 1 347 ? 13.598 -24.171 2.171 1.00 80.94 347 THR A C 1
ATOM 2502 O O . THR A 1 347 ? 13.683 -24.641 1.034 1.00 80.94 347 THR A O 1
ATOM 2505 N N . SER A 1 348 ? 12.454 -23.694 2.662 1.00 79.12 348 SER A N 1
ATOM 2506 C CA . SER A 1 348 ? 11.178 -23.725 1.940 1.00 79.12 348 SER A CA 1
ATOM 2507 C C . SER A 1 348 ? 10.421 -22.386 1.997 1.00 79.12 348 SER A C 1
ATOM 2509 O O . SER A 1 348 ? 10.687 -21.551 2.867 1.00 79.12 348 SER A O 1
ATOM 2511 N N . PRO A 1 349 ? 9.482 -22.136 1.063 1.00 77.44 349 PRO A N 1
ATOM 2512 C CA . PRO A 1 349 ? 8.568 -20.993 1.136 1.00 77.44 349 PRO A CA 1
ATOM 2513 C C . PRO A 1 349 ? 7.720 -20.965 2.416 1.00 77.44 349 PRO A C 1
ATOM 2515 O O . PRO A 1 349 ? 7.448 -19.889 2.942 1.00 77.44 349 PRO A O 1
ATOM 2518 N N . GLU A 1 350 ? 7.319 -22.128 2.924 1.00 78.94 350 GLU A N 1
ATOM 2519 C CA . GLU A 1 350 ? 6.564 -22.277 4.168 1.00 78.94 350 GLU A CA 1
ATOM 2520 C C . GLU A 1 350 ? 7.416 -21.886 5.381 1.00 78.94 350 GLU A C 1
ATOM 2522 O O . GLU A 1 350 ? 6.966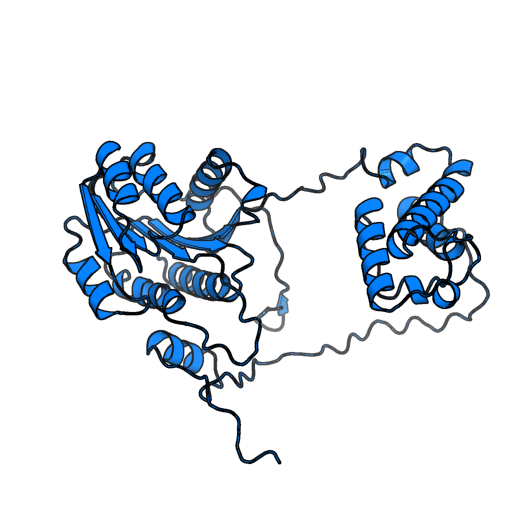 -21.097 6.206 1.00 78.94 350 GLU A O 1
ATOM 2527 N N . GLU A 1 351 ? 8.672 -22.335 5.445 1.00 80.31 351 GLU A N 1
ATOM 2528 C CA . GLU A 1 351 ? 9.624 -21.921 6.488 1.00 80.31 351 GLU A CA 1
ATOM 2529 C C . GLU A 1 351 ? 9.937 -20.421 6.412 1.00 80.31 351 GLU A C 1
ATOM 2531 O O . GLU A 1 351 ? 10.104 -19.767 7.438 1.00 80.31 351 GLU A O 1
ATOM 2536 N N . LEU A 1 352 ? 9.980 -19.841 5.206 1.00 79.38 352 LEU A N 1
ATOM 2537 C CA . LEU A 1 352 ? 10.101 -18.391 5.045 1.00 79.38 352 LEU A CA 1
ATOM 2538 C C . LEU A 1 352 ? 8.867 -17.674 5.603 1.00 79.38 352 LEU A C 1
ATOM 2540 O O . LEU A 1 352 ? 8.998 -16.648 6.268 1.00 79.38 352 LEU A O 1
ATOM 2544 N N . TRP A 1 353 ? 7.671 -18.206 5.345 1.00 83.19 353 TRP A N 1
ATOM 2545 C CA . TRP A 1 353 ? 6.432 -17.666 5.897 1.00 83.19 353 TRP A CA 1
ATOM 2546 C C . TRP A 1 353 ? 6.403 -17.767 7.424 1.00 83.19 353 TRP A C 1
ATOM 2548 O O . TRP A 1 353 ? 6.012 -16.814 8.095 1.00 83.19 353 TRP A O 1
ATOM 2558 N N . GLU A 1 354 ? 6.852 -18.882 7.992 1.00 85.19 354 GLU A N 1
ATOM 2559 C CA . GLU A 1 354 ? 6.999 -19.050 9.437 1.00 85.19 354 GLU A CA 1
ATOM 2560 C C . GLU A 1 354 ? 8.030 -18.081 10.020 1.00 85.19 354 GLU A C 1
ATOM 2562 O O . GLU A 1 354 ? 7.730 -17.420 11.010 1.00 85.19 354 GLU A O 1
ATOM 2567 N N . LEU A 1 355 ? 9.198 -17.908 9.394 1.00 82.19 355 LEU A N 1
ATOM 2568 C CA . LEU A 1 355 ? 10.220 -16.956 9.844 1.00 82.19 355 LEU A CA 1
ATOM 2569 C C . LEU A 1 355 ? 9.677 -15.518 9.865 1.00 82.19 355 LEU A C 1
ATOM 2571 O O . LEU A 1 355 ? 9.786 -14.826 10.876 1.00 82.19 355 LEU A O 1
ATOM 2575 N N . LEU A 1 356 ? 9.037 -15.090 8.772 1.00 80.00 356 LEU A N 1
ATOM 2576 C CA . LEU A 1 356 ? 8.442 -13.757 8.664 1.00 80.00 356 LEU A CA 1
ATOM 2577 C C . LEU A 1 356 ? 7.296 -13.570 9.655 1.00 80.00 356 LEU A C 1
ATOM 2579 O O . LEU A 1 356 ? 7.237 -12.563 10.352 1.00 80.00 356 LEU A O 1
ATOM 2583 N N . SER A 1 357 ? 6.385 -14.540 9.736 1.00 77.56 357 SER A N 1
ATOM 2584 C CA . SER A 1 357 ? 5.249 -14.451 10.646 1.00 77.56 357 SER A CA 1
ATOM 2585 C C . SER A 1 357 ? 5.694 -14.516 12.107 1.00 77.56 357 SER A C 1
ATOM 2587 O O . SER A 1 357 ? 5.114 -13.820 12.920 1.00 77.56 357 SER A O 1
ATOM 2589 N N . SER A 1 358 ? 6.724 -15.273 12.479 1.00 80.50 358 SER A N 1
ATOM 2590 C CA . SER A 1 358 ? 7.225 -15.360 13.864 1.00 80.50 358 SER A CA 1
ATOM 2591 C C . SER A 1 358 ? 8.139 -14.204 14.279 1.00 80.50 358 SER A C 1
ATOM 2593 O O . SER A 1 358 ? 8.410 -14.049 15.468 1.00 80.50 358 SER A O 1
ATOM 2595 N N . GLY A 1 359 ? 8.585 -13.385 13.327 1.00 73.88 359 GLY A N 1
ATOM 2596 C CA . GLY A 1 359 ? 9.479 -12.262 13.585 1.00 73.88 359 GLY A CA 1
ATOM 2597 C C . GLY A 1 359 ? 10.956 -12.640 13.733 1.00 73.88 359 GLY A C 1
ATOM 2598 O O . GLY A 1 359 ? 11.711 -11.880 14.333 1.00 73.88 359 GLY A O 1
ATOM 2599 N N . GLY A 1 360 ? 11.373 -13.808 13.235 1.00 74.56 360 GLY A N 1
ATOM 2600 C CA . GLY A 1 360 ? 12.753 -14.284 13.357 1.00 74.56 360 GLY A CA 1
ATOM 2601 C C . GLY A 1 360 ? 13.740 -13.565 12.428 1.00 74.56 360 GLY A C 1
ATOM 2602 O O . GLY A 1 360 ? 13.396 -13.204 11.302 1.00 74.56 360 GLY A O 1
ATOM 2603 N N . ASP A 1 361 ? 14.983 -13.402 12.891 1.00 75.25 361 ASP A N 1
ATOM 2604 C CA . ASP A 1 361 ? 16.115 -12.922 12.089 1.00 75.25 361 ASP A CA 1
ATOM 2605 C C . ASP A 1 361 ? 17.006 -14.100 11.673 1.00 75.25 361 ASP A C 1
ATOM 2607 O O . ASP A 1 361 ? 17.334 -14.980 12.472 1.00 75.25 361 ASP A O 1
ATOM 2611 N N . GLY A 1 362 ? 17.373 -14.127 10.395 1.00 74.12 362 GLY A N 1
ATOM 2612 C CA . GLY A 1 362 ? 18.252 -15.137 9.827 1.00 74.12 362 GLY A CA 1
ATOM 2613 C C . GLY A 1 362 ? 19.712 -14.699 9.673 1.00 74.12 362 GLY A C 1
ATOM 2614 O O . GLY A 1 362 ? 20.548 -15.532 9.311 1.00 74.12 362 GLY A O 1
ATOM 2615 N N . ILE A 1 363 ? 20.034 -13.422 9.894 1.00 76.38 363 ILE A N 1
ATOM 2616 C CA . ILE A 1 363 ? 21.391 -12.885 9.767 1.00 76.38 363 ILE A CA 1
ATOM 2617 C C . ILE A 1 363 ? 22.278 -13.496 10.863 1.00 76.38 363 ILE A C 1
ATOM 2619 O O . ILE A 1 363 ? 21.965 -13.459 12.049 1.00 76.38 363 ILE A O 1
ATOM 2623 N N . SER A 1 364 ? 23.418 -14.068 10.469 1.00 68.25 364 SER A N 1
ATOM 2624 C CA . SER A 1 364 ? 24.424 -14.592 11.397 1.00 68.25 364 SER A CA 1
ATOM 2625 C C . SER A 1 364 ? 25.761 -13.883 11.206 1.00 68.25 364 SER A C 1
ATOM 2627 O O . SER A 1 364 ? 26.066 -13.392 10.119 1.00 68.25 364 SER A O 1
ATOM 2629 N N . GLY A 1 365 ? 26.601 -13.891 12.245 1.00 71.38 365 GLY A N 1
ATOM 2630 C CA . GLY A 1 365 ? 27.983 -13.420 12.144 1.00 71.38 365 GLY A CA 1
ATOM 2631 C C . GLY A 1 365 ? 28.814 -14.195 11.109 1.00 71.38 365 GLY A C 1
ATOM 2632 O O . GLY A 1 365 ? 28.427 -15.273 10.649 1.00 71.38 365 GLY A O 1
ATOM 2633 N N . PHE A 1 366 ? 29.977 -13.643 10.750 1.00 67.81 366 PHE A N 1
ATOM 2634 C CA . PHE A 1 366 ? 30.904 -14.271 9.803 1.00 67.81 366 PHE A CA 1
ATOM 2635 C C . PHE A 1 366 ? 31.359 -15.660 10.298 1.00 67.81 366 PHE A C 1
ATOM 2637 O O . PHE A 1 366 ? 31.754 -15.776 11.462 1.00 67.81 366 PHE A O 1
ATOM 2644 N N . PRO A 1 367 ? 31.355 -16.702 9.442 1.00 63.44 367 PRO A N 1
ATOM 2645 C CA . PRO A 1 367 ? 31.861 -18.019 9.819 1.00 63.44 367 PRO A CA 1
ATOM 2646 C C . PRO A 1 367 ? 33.341 -17.943 10.215 1.00 63.44 367 PRO A C 1
ATOM 2648 O O . PRO A 1 367 ? 34.167 -17.453 9.447 1.00 63.44 367 PRO A O 1
ATOM 2651 N N . THR A 1 368 ? 33.684 -18.434 11.407 1.00 76.56 368 THR A N 1
ATOM 2652 C CA . THR A 1 368 ? 35.064 -18.461 11.927 1.00 76.56 368 THR A CA 1
ATOM 2653 C C . THR A 1 368 ? 35.892 -19.634 11.390 1.00 76.56 368 THR A C 1
ATOM 2655 O O . THR A 1 368 ? 37.071 -19.751 11.715 1.00 76.56 368 THR A O 1
ATOM 2658 N N . ASP A 1 369 ? 35.290 -20.501 10.574 1.00 65.12 369 ASP A N 1
ATOM 2659 C CA . ASP A 1 369 ? 35.847 -21.768 10.088 1.00 65.12 369 ASP A CA 1
ATOM 2660 C C . ASP A 1 369 ? 36.305 -21.733 8.619 1.00 65.12 369 ASP A C 1
ATOM 2662 O O . ASP A 1 369 ? 36.724 -22.755 8.074 1.00 65.12 369 ASP A O 1
ATOM 2666 N N . ARG A 1 370 ? 36.266 -20.563 7.973 1.00 52.47 370 ARG A N 1
ATOM 2667 C CA . ARG A 1 370 ? 36.813 -20.355 6.626 1.00 52.47 370 ARG A CA 1
ATOM 2668 C C . ARG A 1 370 ? 38.079 -19.506 6.712 1.00 52.47 370 ARG A C 1
ATOM 2670 O O . ARG A 1 370 ? 38.013 -18.284 6.606 1.00 52.47 370 ARG A O 1
ATOM 2677 N N . GLY A 1 371 ? 39.195 -20.185 6.984 1.00 53.72 371 GLY A N 1
ATOM 2678 C CA . GLY A 1 371 ? 40.555 -19.633 6.974 1.00 53.72 371 GLY A CA 1
ATOM 2679 C C . GLY A 1 371 ? 41.176 -19.595 5.587 1.00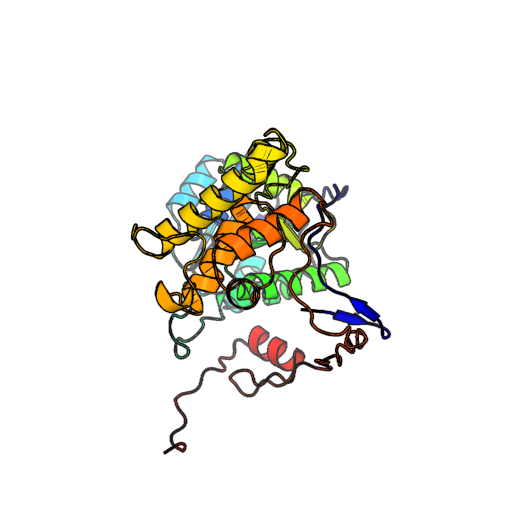 53.72 371 GLY A C 1
ATOM 2680 O O . GLY A 1 371 ? 40.871 -20.510 4.785 1.00 53.72 371 GLY A O 1
#

Secondary structure (DSSP, 8-state):
--EEETTEEE-----PPP------PPPTTSEEEEE-TTSHHHHHHHHHHHHHH---EEEEEESS--HHHHHHHHHTT-EEEEEE--TT-HHHHHHHHHT--S-EEEEEEEPPPP---SSTTS----HHHHHHHHHHHHTSSS--SEEEEEEETT-HHHHHHHHHHHHHHHHTT---EEEEE--GGGS-HHHHHHHHHHHTT---SEEEE----------SSSHHHHHHTS-HHHHHHHHHHHHHHHHHHHTTS----TTS-TTTTT--HHHHHHHHHHHHHHH-----TTHHHHS-SHHHHHHHHHHHHH-----PPS------------------S-----GGG--SHHHHHHHHHHT-----PPPTT--

Radius of gyration: 26.88 Å; chains: 1; bounding box: 60×49×70 Å